Protein AF-A0A0H2R465-F1 (afdb_monomer_lite)

Structure (mmCIF, N/CA/C/O backbone):
data_AF-A0A0H2R465-F1
#
_entry.id   AF-A0A0H2R465-F1
#
loop_
_atom_site.group_PDB
_atom_site.id
_atom_site.type_symbol
_atom_site.label_atom_id
_atom_site.label_alt_id
_atom_site.label_comp_id
_atom_site.label_asym_id
_atom_site.label_entity_id
_atom_site.label_seq_id
_atom_site.pdbx_PDB_ins_code
_atom_site.Cartn_x
_atom_site.Cartn_y
_atom_site.Cartn_z
_atom_site.occupancy
_atom_site.B_iso_or_equiv
_atom_site.auth_seq_id
_atom_site.auth_comp_id
_atom_site.auth_asym_id
_atom_site.auth_atom_id
_atom_site.pdbx_PDB_model_num
ATOM 1 N N . MET A 1 1 ? -6.524 -12.889 7.204 1.00 77.94 1 MET A N 1
ATOM 2 C CA . MET A 1 1 ? -7.395 -13.822 6.457 1.00 77.94 1 MET A CA 1
ATOM 3 C C . MET A 1 1 ? -6.871 -13.865 5.043 1.00 77.94 1 MET A C 1
ATOM 5 O O . MET A 1 1 ? -6.685 -12.799 4.471 1.00 77.94 1 MET A O 1
ATOM 9 N N . THR A 1 2 ? -6.631 -15.058 4.513 1.00 78.44 2 THR A N 1
ATOM 10 C CA . THR A 1 2 ? -6.056 -15.233 3.176 1.00 78.44 2 THR A CA 1
ATOM 11 C C . THR A 1 2 ? -7.149 -15.709 2.233 1.00 78.44 2 THR A C 1
ATOM 13 O O . THR A 1 2 ? -7.836 -16.687 2.536 1.00 78.44 2 THR A O 1
ATOM 16 N N . ILE A 1 3 ? -7.341 -15.004 1.118 1.00 74.62 3 ILE A N 1
ATOM 17 C CA . ILE A 1 3 ? -8.314 -15.379 0.089 1.00 74.62 3 ILE A CA 1
ATOM 18 C C . ILE A 1 3 ? -7.588 -15.468 -1.251 1.00 74.62 3 ILE A C 1
ATOM 20 O O . ILE A 1 3 ? -7.013 -14.492 -1.731 1.00 74.62 3 ILE A O 1
ATOM 24 N N . SER A 1 4 ? -7.634 -16.647 -1.867 1.00 73.88 4 SER A N 1
ATOM 25 C CA . SER A 1 4 ? -7.160 -16.860 -3.235 1.00 73.88 4 SER A CA 1
ATOM 26 C C . SER A 1 4 ? -8.350 -16.804 -4.179 1.00 73.88 4 SER A C 1
ATOM 28 O O . SER A 1 4 ? -9.332 -17.524 -3.993 1.00 73.88 4 SER A O 1
ATOM 30 N N . VAL A 1 5 ? -8.279 -15.927 -5.175 1.00 65.12 5 VAL A N 1
ATOM 31 C CA . VAL A 1 5 ? -9.439 -15.567 -5.995 1.00 65.12 5 VAL A CA 1
ATOM 32 C C . VAL A 1 5 ? -9.116 -15.830 -7.460 1.00 65.12 5 VAL A C 1
ATOM 34 O O . VAL A 1 5 ? -8.098 -15.373 -7.980 1.00 65.12 5 VAL A O 1
ATOM 37 N N . ARG A 1 6 ? -9.993 -16.588 -8.125 1.00 71.31 6 ARG A N 1
ATOM 38 C CA . ARG A 1 6 ? -10.008 -16.735 -9.587 1.00 71.31 6 ARG A CA 1
ATOM 39 C C . ARG A 1 6 ? -10.865 -15.631 -10.206 1.00 71.31 6 ARG A C 1
ATOM 41 O O . ARG A 1 6 ? -11.732 -15.085 -9.531 1.00 71.31 6 ARG A O 1
ATOM 48 N N . ASN A 1 7 ? -10.656 -15.330 -11.484 1.00 64.38 7 ASN A N 1
ATOM 49 C CA . ASN A 1 7 ? -11.250 -14.177 -12.179 1.00 64.38 7 ASN A CA 1
ATOM 50 C C . ASN A 1 7 ? -12.784 -14.104 -12.026 1.00 64.38 7 ASN A C 1
ATOM 52 O O . ASN A 1 7 ? -13.337 -13.041 -11.770 1.00 64.38 7 ASN A O 1
ATOM 56 N N . GLU A 1 8 ? -13.468 -15.248 -12.057 1.00 70.88 8 GLU A N 1
ATOM 57 C CA . GLU A 1 8 ? -14.933 -15.351 -11.947 1.00 70.88 8 GLU A CA 1
ATOM 58 C C . GLU A 1 8 ? -15.486 -15.079 -10.534 1.00 70.88 8 GLU A C 1
ATOM 60 O O . GLU A 1 8 ? -16.694 -14.960 -10.335 1.00 70.88 8 GLU A O 1
ATOM 65 N N . CYS A 1 9 ? -14.623 -14.982 -9.522 1.00 76.94 9 CYS A N 1
ATOM 66 C CA . CYS A 1 9 ? -15.030 -14.858 -8.123 1.00 76.94 9 CYS A CA 1
ATOM 67 C C . CYS A 1 9 ? -15.069 -13.406 -7.620 1.00 76.94 9 CYS A C 1
ATOM 69 O O . CYS A 1 9 ? -15.329 -13.192 -6.436 1.00 76.94 9 CYS A O 1
ATOM 71 N N . ALA A 1 10 ? -14.837 -12.408 -8.480 1.00 76.81 10 ALA A N 1
ATOM 72 C CA . ALA A 1 10 ? -14.744 -11.005 -8.074 1.00 76.81 10 ALA A CA 1
ATOM 73 C C . ALA A 1 10 ? -16.013 -10.486 -7.369 1.00 76.81 10 ALA A C 1
ATOM 75 O O . ALA A 1 10 ? -15.923 -9.831 -6.330 1.00 76.81 10 ALA A O 1
ATOM 76 N N . THR A 1 11 ? -17.204 -10.825 -7.876 1.00 81.38 11 THR A N 1
ATOM 77 C CA . THR A 1 11 ? -18.478 -10.435 -7.248 1.00 81.38 11 THR A CA 1
ATOM 78 C C . THR A 1 11 ? -18.656 -11.085 -5.878 1.00 81.38 11 THR A C 1
ATOM 80 O O . THR A 1 11 ? -18.997 -10.400 -4.918 1.00 81.38 11 THR A O 1
ATOM 83 N N . ALA A 1 12 ? -18.384 -12.389 -5.766 1.00 85.44 12 ALA A N 1
ATOM 84 C CA . ALA A 1 12 ? -18.500 -13.109 -4.500 1.00 85.44 12 ALA A CA 1
ATOM 85 C C . ALA A 1 12 ? -17.510 -12.570 -3.456 1.00 85.44 12 ALA A C 1
ATOM 87 O O . ALA A 1 12 ? -17.893 -12.326 -2.314 1.00 85.44 12 ALA A O 1
ATOM 88 N N . LEU A 1 13 ? -16.263 -12.308 -3.865 1.00 85.06 13 LEU A N 1
ATOM 89 C CA . LEU A 1 13 ? -15.254 -11.679 -3.018 1.00 85.06 13 LEU A CA 1
ATOM 90 C C . LEU A 1 13 ? -15.726 -10.314 -2.520 1.00 85.06 13 LEU A C 1
ATOM 92 O O . LEU A 1 13 ? -15.631 -10.040 -1.326 1.00 85.06 13 LEU A O 1
ATOM 96 N N . ARG A 1 14 ? -16.251 -9.473 -3.416 1.00 85.75 14 ARG A N 1
ATOM 97 C CA . ARG A 1 14 ? -16.779 -8.158 -3.052 1.00 85.75 14 ARG A CA 1
ATOM 98 C C . ARG A 1 14 ? -17.863 -8.280 -1.983 1.00 85.75 14 ARG A C 1
ATOM 100 O O . ARG A 1 14 ? -17.750 -7.634 -0.949 1.00 85.75 14 ARG A O 1
ATOM 107 N N . THR A 1 15 ? -18.855 -9.148 -2.183 1.00 88.12 15 THR A N 1
ATOM 108 C CA . THR A 1 15 ? -19.925 -9.382 -1.198 1.00 88.12 15 THR A CA 1
ATOM 109 C C . THR A 1 15 ? -19.374 -9.874 0.140 1.00 88.12 15 THR A C 1
ATOM 111 O O . THR A 1 15 ? -19.782 -9.396 1.196 1.00 88.12 15 THR A O 1
ATOM 114 N N . CYS A 1 16 ? -18.414 -10.799 0.123 1.00 89.75 16 CYS A N 1
ATOM 115 C CA . CYS A 1 16 ? -17.752 -11.267 1.337 1.00 89.75 16 CYS A CA 1
ATOM 116 C C . CYS A 1 16 ? -17.036 -10.131 2.080 1.00 89.75 16 CYS A C 1
ATOM 118 O O . CYS A 1 16 ? -17.163 -10.007 3.297 1.00 89.75 16 CYS A O 1
ATOM 120 N N . LEU A 1 17 ? -16.316 -9.276 1.355 1.00 89.69 17 LEU A N 1
ATOM 121 C CA . LEU A 1 17 ? -15.613 -8.139 1.937 1.00 89.69 17 LEU A CA 1
ATOM 122 C C . LEU A 1 17 ? -16.569 -7.060 2.443 1.00 89.69 17 LEU A C 1
ATOM 124 O O . LEU A 1 17 ? -16.288 -6.482 3.482 1.00 89.69 17 LEU A O 1
ATOM 128 N N . GLU A 1 18 ? -17.712 -6.832 1.799 1.00 90.62 18 GLU A N 1
ATOM 129 C CA . GLU A 1 18 ? -18.762 -5.943 2.320 1.00 90.62 18 GLU A CA 1
ATOM 130 C C . GLU A 1 18 ? -19.301 -6.433 3.673 1.00 90.62 18 GLU A C 1
ATOM 132 O O . GLU A 1 18 ? -19.563 -5.625 4.562 1.00 90.62 18 GLU A O 1
ATOM 137 N N . ILE A 1 19 ? -19.418 -7.751 3.861 1.00 93.19 19 ILE A N 1
ATOM 138 C CA . ILE A 1 19 ? -19.874 -8.352 5.124 1.00 93.19 19 ILE A CA 1
ATOM 139 C C . ILE A 1 19 ? -18.780 -8.283 6.201 1.00 93.19 19 ILE A C 1
ATOM 141 O O . ILE A 1 19 ? -19.074 -8.030 7.371 1.00 93.19 19 ILE A O 1
ATOM 145 N N . TRP A 1 20 ? -17.520 -8.529 5.835 1.00 93.25 20 TRP A N 1
ATOM 146 C CA . TRP A 1 20 ? -16.417 -8.646 6.797 1.00 93.25 20 TRP A CA 1
ATOM 147 C C . TRP A 1 20 ? -15.650 -7.345 7.054 1.00 93.25 20 TRP A C 1
ATOM 149 O O . TRP A 1 20 ? -14.938 -7.269 8.063 1.00 93.25 20 TRP A O 1
ATOM 159 N N . SER A 1 21 ? -15.813 -6.319 6.211 1.00 93.00 21 SER A N 1
ATOM 160 C CA . SER A 1 21 ? -15.088 -5.040 6.286 1.00 93.00 21 SER A CA 1
ATOM 161 C C . SER A 1 21 ? -15.090 -4.369 7.663 1.00 93.00 21 SER A C 1
ATOM 163 O O . SER A 1 21 ? -14.043 -3.824 8.022 1.00 93.00 21 SER A O 1
ATOM 165 N N . PRO A 1 22 ? -16.153 -4.441 8.49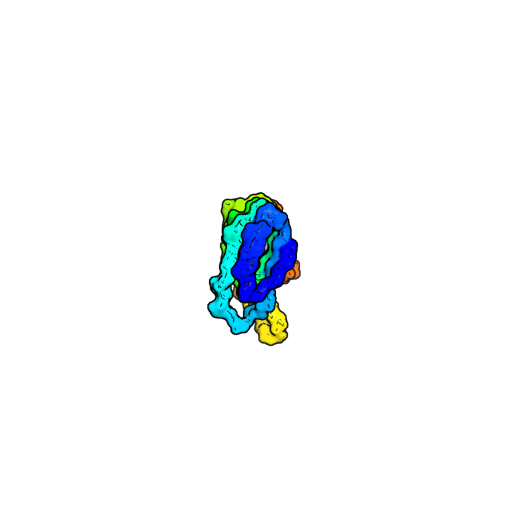8 1.00 94.19 22 PRO A N 1
ATOM 166 C CA . PRO A 1 22 ? -16.135 -3.783 9.805 1.00 94.19 22 PRO A CA 1
ATOM 167 C C . PRO A 1 22 ? -15.267 -4.505 10.843 1.00 94.19 22 PRO A C 1
ATOM 169 O O . PRO A 1 22 ? -15.043 -3.975 11.925 1.00 94.19 22 PRO A O 1
ATOM 172 N N . SER A 1 23 ? -14.831 -5.737 10.563 1.00 95.69 23 SER A N 1
ATOM 173 C CA . SER A 1 23 ? -14.164 -6.613 11.539 1.00 95.69 23 SER A CA 1
ATOM 174 C C . SER A 1 23 ? -12.789 -7.109 11.096 1.00 95.69 23 SER A C 1
ATOM 176 O O . SER A 1 23 ? -12.001 -7.569 11.929 1.00 95.69 23 SER A O 1
ATOM 178 N N . ILE A 1 24 ? -12.487 -7.028 9.798 1.00 95.56 24 ILE A N 1
ATOM 179 C CA . ILE A 1 24 ? -11.239 -7.538 9.245 1.00 95.56 24 ILE A CA 1
ATOM 180 C C . ILE A 1 24 ? -10.066 -6.629 9.625 1.00 95.56 24 ILE A C 1
ATOM 182 O O . ILE A 1 24 ? -10.097 -5.422 9.411 1.00 95.56 24 ILE A O 1
ATOM 186 N N . LYS A 1 25 ? -9.021 -7.228 10.204 1.00 97.19 25 LYS A N 1
ATOM 187 C CA . LYS A 1 25 ? -7.781 -6.531 10.590 1.00 97.19 25 LYS A CA 1
ATOM 188 C C . LYS A 1 25 ? -6.615 -6.824 9.654 1.00 97.19 25 LYS A C 1
ATOM 190 O O . LYS A 1 25 ? -5.735 -5.988 9.508 1.00 97.19 25 LYS A O 1
ATOM 195 N N . VAL A 1 26 ? -6.625 -8.002 9.035 1.00 96.69 26 VAL A N 1
ATOM 196 C CA . VAL A 1 26 ? -5.563 -8.492 8.151 1.00 96.69 26 VAL A CA 1
ATOM 197 C C . VAL A 1 26 ? -6.212 -9.097 6.917 1.00 96.69 26 VAL A C 1
ATOM 199 O O . VAL A 1 26 ? -6.974 -10.068 7.041 1.00 96.69 26 VAL A O 1
ATOM 202 N N . LEU A 1 27 ? -5.895 -8.548 5.749 1.00 93.56 27 LEU A N 1
ATOM 203 C CA . LEU A 1 27 ? -6.395 -9.000 4.457 1.00 93.56 27 LEU A CA 1
ATOM 204 C C . LEU A 1 27 ? -5.223 -9.305 3.532 1.00 93.56 27 LEU A C 1
ATOM 206 O O . LEU A 1 27 ? -4.352 -8.469 3.319 1.00 93.56 27 LEU A O 1
ATOM 210 N N . GLU A 1 28 ? -5.240 -10.502 2.968 1.00 92.19 28 GLU A N 1
ATOM 211 C CA . GLU A 1 28 ? -4.235 -10.964 2.025 1.00 92.19 28 GLU A CA 1
ATOM 212 C C . GLU A 1 28 ? -4.933 -11.495 0.770 1.00 92.19 28 GLU A C 1
ATOM 214 O O . GLU A 1 28 ? -5.746 -12.427 0.842 1.00 92.19 28 GLU A O 1
ATOM 219 N N . LEU A 1 29 ? -4.645 -10.855 -0.366 1.00 87.19 29 LEU A N 1
ATOM 220 C CA . LEU A 1 29 ? -5.280 -11.094 -1.659 1.00 87.19 29 LEU A CA 1
ATOM 221 C C . LEU A 1 29 ? -4.254 -11.593 -2.672 1.00 87.19 29 LEU A C 1
ATOM 223 O O . LEU A 1 29 ? -3.408 -10.833 -3.143 1.00 87.19 29 LEU A O 1
ATOM 227 N N . HIS A 1 30 ? -4.388 -12.865 -3.042 1.00 82.62 30 HIS A N 1
ATOM 228 C CA . HIS A 1 30 ? -3.537 -13.525 -4.032 1.00 82.62 30 HIS A CA 1
ATOM 229 C C . HIS A 1 30 ? -4.281 -13.727 -5.344 1.00 82.62 30 HIS A C 1
ATOM 231 O O . HIS A 1 30 ? -5.365 -14.325 -5.369 1.00 82.62 30 HIS A O 1
ATOM 237 N N . ALA A 1 31 ? -3.677 -13.284 -6.446 1.00 73.81 31 ALA A N 1
ATOM 238 C CA . ALA A 1 31 ? -4.159 -13.594 -7.783 1.00 73.81 31 ALA A CA 1
ATOM 239 C C . ALA A 1 31 ? -3.580 -14.936 -8.233 1.00 73.81 31 ALA A C 1
ATOM 241 O O . ALA A 1 31 ? -2.380 -15.171 -8.145 1.00 73.81 31 ALA A O 1
ATOM 242 N N . SER A 1 32 ? -4.439 -15.831 -8.724 1.00 63.25 32 SER A N 1
ATOM 243 C CA . SER A 1 32 ? -4.003 -17.147 -9.221 1.00 63.25 32 SER A CA 1
ATOM 244 C C . SER A 1 32 ? -3.517 -17.120 -10.678 1.00 63.25 32 SER A C 1
ATOM 246 O O . SER A 1 32 ? -3.247 -18.181 -11.237 1.00 63.25 32 SER A O 1
ATOM 248 N N . SER A 1 33 ? -3.499 -15.955 -11.334 1.00 59.00 33 SER A N 1
ATOM 249 C CA . SER A 1 33 ? -3.333 -15.883 -12.788 1.00 59.00 33 SER A CA 1
ATOM 250 C C . SER A 1 33 ? -1.859 -15.797 -13.197 1.00 59.00 33 SER A C 1
ATOM 252 O O . SER A 1 33 ? -1.123 -14.994 -12.623 1.00 59.00 33 SER A O 1
ATOM 254 N N . PRO A 1 34 ? -1.418 -16.563 -14.213 1.00 53.09 34 PRO A N 1
ATOM 255 C CA . PRO A 1 34 ? -0.103 -16.374 -14.805 1.00 53.09 34 PRO A CA 1
ATOM 256 C C . PRO A 1 34 ? -0.032 -14.999 -15.483 1.00 53.09 34 PRO A C 1
ATOM 258 O O . PRO A 1 34 ? -0.876 -14.652 -16.310 1.00 53.09 34 PRO A O 1
ATOM 261 N N . LEU A 1 35 ? 1.006 -14.250 -15.118 1.00 54.44 35 LEU A N 1
ATOM 262 C CA . LEU A 1 35 ? 1.342 -12.865 -15.479 1.00 54.44 35 LEU A CA 1
ATOM 263 C C . LEU A 1 35 ? 1.408 -12.531 -16.988 1.00 54.44 35 LEU A C 1
ATOM 265 O O . LEU A 1 35 ? 1.697 -11.390 -17.340 1.00 54.44 35 LEU A O 1
ATOM 269 N N . SER A 1 36 ? 1.187 -13.484 -17.899 1.00 52.69 36 SER A N 1
ATOM 270 C CA . SER A 1 36 ? 1.675 -13.362 -19.281 1.00 52.69 36 SER A CA 1
ATOM 271 C C . SER A 1 36 ? 0.696 -13.655 -20.420 1.00 52.69 36 SER A C 1
ATOM 273 O O . SER A 1 36 ? 1.049 -13.344 -21.554 1.00 52.69 36 SER A O 1
ATOM 275 N N . ALA A 1 37 ? -0.503 -14.210 -20.201 1.00 48.47 37 ALA A N 1
ATOM 276 C CA . ALA A 1 37 ? -1.258 -14.764 -21.338 1.00 48.47 37 ALA A CA 1
ATOM 277 C C . ALA A 1 37 ? -2.440 -13.930 -21.861 1.00 48.47 37 ALA A C 1
ATOM 279 O O . ALA A 1 37 ? -2.734 -14.039 -23.046 1.00 48.47 37 ALA A O 1
ATOM 280 N N . ASP A 1 38 ? -3.115 -13.108 -21.049 1.00 50.62 38 ASP A N 1
ATOM 281 C CA . ASP A 1 38 ? -4.356 -12.463 -21.515 1.00 50.62 38 ASP A CA 1
ATOM 282 C C . ASP A 1 38 ? -4.622 -11.123 -20.805 1.00 50.62 38 ASP A C 1
ATOM 284 O O . ASP A 1 38 ? -5.456 -10.992 -19.907 1.00 50.62 38 ASP A O 1
ATOM 288 N N . ARG A 1 39 ? -3.823 -10.108 -21.164 1.00 53.91 39 ARG A N 1
ATOM 289 C CA . ARG A 1 39 ? -3.880 -8.752 -20.581 1.00 53.91 39 ARG A CA 1
ATOM 290 C C . ARG A 1 39 ? -5.155 -7.982 -20.923 1.00 53.91 39 ARG A C 1
ATOM 292 O O . ARG A 1 39 ? -5.447 -6.994 -20.255 1.00 53.91 39 ARG A O 1
ATOM 299 N N . GLU A 1 40 ? -5.911 -8.412 -21.930 1.00 54.69 40 GLU A N 1
ATOM 300 C CA . GLU A 1 40 ? -7.047 -7.640 -22.445 1.00 54.69 40 GLU A CA 1
ATOM 301 C C . GLU A 1 40 ? -8.257 -7.612 -21.494 1.00 54.69 40 GLU A C 1
ATOM 303 O O . GLU A 1 40 ? -9.096 -6.729 -21.626 1.00 54.69 40 GLU A O 1
ATOM 308 N N . ASN A 1 41 ? -8.307 -8.480 -20.472 1.00 50.94 41 ASN A N 1
ATOM 309 C CA . ASN A 1 41 ? -9.454 -8.589 -19.554 1.00 50.94 41 ASN A CA 1
ATOM 310 C C . ASN A 1 41 ? -9.173 -8.149 -18.102 1.00 50.94 41 ASN A C 1
ATOM 312 O O . ASN A 1 41 ? -10.020 -8.323 -17.226 1.00 50.94 41 ASN A O 1
ATOM 316 N N . VAL A 1 42 ? -7.998 -7.580 -17.798 1.00 54.22 42 VAL A N 1
ATOM 317 C CA . VAL A 1 42 ? -7.657 -7.164 -16.415 1.00 54.22 42 VAL A CA 1
ATOM 318 C C . VAL A 1 42 ? -8.477 -5.947 -15.957 1.00 54.22 42 VAL A C 1
ATOM 320 O O . VAL A 1 42 ? -8.674 -5.744 -14.760 1.00 54.22 42 VAL A O 1
ATOM 323 N N . THR A 1 43 ? -9.029 -5.170 -16.893 1.00 55.00 43 THR A N 1
ATOM 324 C CA . THR A 1 43 ? -9.893 -4.013 -16.604 1.00 55.00 43 THR A CA 1
ATOM 325 C C . THR A 1 43 ? -11.202 -4.368 -15.898 1.00 55.00 43 THR A C 1
ATOM 327 O O . THR A 1 43 ? -11.838 -3.476 -15.341 1.00 55.00 43 THR A O 1
ATOM 330 N N . ASP A 1 44 ? -11.591 -5.646 -15.878 1.00 54.38 44 ASP A N 1
ATOM 331 C CA . ASP A 1 44 ? -12.860 -6.095 -15.297 1.00 54.38 44 ASP A CA 1
ATOM 332 C C . ASP A 1 44 ? -12.778 -6.444 -13.809 1.00 54.38 44 ASP A C 1
ATOM 334 O O . ASP A 1 44 ? -13.800 -6.779 -13.206 1.00 54.38 44 ASP A O 1
ATOM 338 N N . TYR A 1 45 ? -11.604 -6.349 -13.173 1.00 58.28 45 TYR A N 1
ATOM 339 C CA . TYR A 1 45 ? -11.548 -6.494 -11.723 1.00 58.28 45 TYR A CA 1
ATOM 340 C C . TYR A 1 45 ? -12.141 -5.251 -11.059 1.00 58.28 45 TYR A C 1
ATOM 342 O O . TYR A 1 45 ? -11.532 -4.179 -11.107 1.00 58.28 45 TYR A O 1
ATOM 350 N N . PRO A 1 46 ? -13.312 -5.357 -10.398 1.00 59.31 46 PRO A N 1
ATOM 351 C CA . PRO A 1 46 ? -13.823 -4.242 -9.631 1.00 59.31 46 PRO A CA 1
ATOM 352 C C . PRO A 1 46 ? -12.789 -3.924 -8.547 1.00 59.31 46 PRO A C 1
ATOM 354 O O . PRO A 1 46 ? -12.339 -4.853 -7.868 1.00 59.31 46 PRO A O 1
ATOM 357 N N . PRO A 1 47 ? -12.412 -2.649 -8.356 1.00 61.34 47 PRO A N 1
ATOM 358 C CA . PRO A 1 47 ? -11.504 -2.272 -7.291 1.00 61.34 47 PRO A CA 1
ATOM 359 C C . PRO A 1 47 ? -12.146 -2.678 -5.966 1.00 61.34 47 PRO A C 1
ATOM 361 O O . PRO A 1 47 ? -13.069 -2.033 -5.454 1.00 61.34 47 PRO A O 1
ATOM 364 N N . ILE A 1 48 ? -11.645 -3.789 -5.421 1.00 62.91 48 ILE A N 1
ATOM 365 C CA . ILE A 1 48 ? -11.995 -4.360 -4.113 1.00 62.91 48 ILE A CA 1
ATOM 366 C C . ILE A 1 48 ? -11.911 -3.286 -3.015 1.00 62.91 48 ILE A C 1
ATOM 368 O O . ILE A 1 48 ? -12.564 -3.338 -1.977 1.00 62.91 48 ILE A O 1
ATOM 372 N N . THR A 1 49 ? -11.119 -2.268 -3.301 1.00 63.38 49 THR A N 1
ATOM 373 C CA . THR A 1 49 ? -10.657 -1.214 -2.434 1.00 63.38 49 THR A CA 1
ATOM 374 C C . THR A 1 49 ? -11.616 -0.034 -2.298 1.00 63.38 49 THR A C 1
ATOM 376 O O . THR A 1 49 ? -11.329 0.867 -1.525 1.00 63.38 49 THR A O 1
ATOM 379 N N . THR A 1 50 ? -12.769 -0.037 -2.980 1.00 77.69 50 THR A N 1
ATOM 380 C CA . THR A 1 50 ? -13.827 0.980 -2.776 1.00 77.69 50 THR A CA 1
ATOM 381 C C . THR A 1 50 ? -14.650 0.775 -1.503 1.00 77.69 50 THR A C 1
ATOM 383 O O . THR A 1 50 ? -15.418 1.656 -1.117 1.00 77.69 50 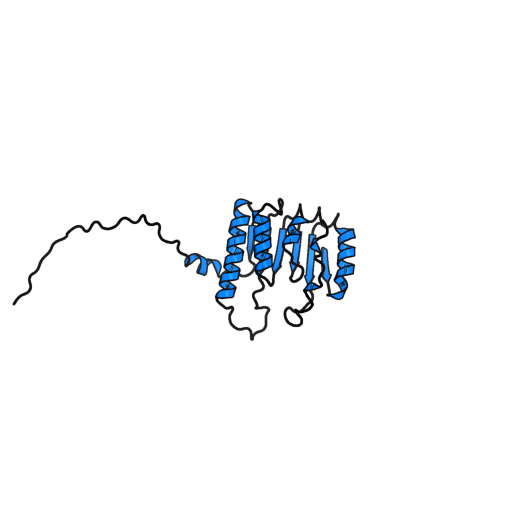THR A O 1
ATOM 386 N N . ILE A 1 51 ? -14.521 -0.382 -0.848 1.00 87.56 51 ILE A N 1
ATOM 387 C CA . ILE A 1 51 ? -15.231 -0.689 0.394 1.00 87.56 51 ILE A CA 1
ATOM 388 C C . ILE A 1 51 ? -14.411 -0.127 1.563 1.00 87.56 51 ILE A C 1
ATOM 390 O O . ILE A 1 51 ? -13.272 -0.559 1.750 1.00 87.56 51 ILE A O 1
ATOM 394 N N . PRO A 1 52 ? -14.960 0.783 2.391 1.00 91.25 52 PRO A N 1
ATOM 395 C CA . PRO A 1 52 ? -14.273 1.245 3.593 1.00 91.25 52 PRO A CA 1
ATOM 396 C C . PRO A 1 52 ? -13.988 0.077 4.545 1.00 91.25 52 PRO A C 1
ATOM 398 O O . PRO A 1 52 ? -14.919 -0.569 5.025 1.00 91.25 52 PRO A O 1
ATOM 401 N N . MET A 1 53 ? -12.714 -0.182 4.852 1.00 93.50 53 MET A N 1
ATOM 402 C CA . MET A 1 53 ? -12.306 -1.196 5.835 1.00 93.50 53 MET A CA 1
ATOM 403 C C . MET A 1 53 ? -11.678 -0.499 7.038 1.00 93.50 53 MET A C 1
ATOM 405 O O . MET A 1 53 ? -10.460 -0.421 7.195 1.00 93.50 53 MET A O 1
ATOM 409 N N . THR A 1 54 ? -12.533 0.061 7.892 1.00 94.62 54 THR A N 1
ATOM 410 C CA . THR A 1 54 ? -12.123 0.974 8.970 1.00 94.62 54 THR A CA 1
ATOM 411 C C . THR A 1 54 ? -11.298 0.318 10.071 1.00 94.62 54 THR A C 1
ATOM 413 O O . THR A 1 54 ? -10.672 1.037 10.844 1.00 94.62 54 THR A O 1
ATOM 416 N N . GLU A 1 55 ? -11.291 -1.015 10.160 1.00 97.00 55 GLU A N 1
ATOM 417 C CA . GLU A 1 55 ? -10.501 -1.779 11.134 1.00 97.00 55 GLU A CA 1
ATOM 418 C C . GLU A 1 55 ? -9.273 -2.479 10.532 1.00 97.00 55 GLU A C 1
ATOM 420 O O . GLU A 1 55 ? -8.513 -3.098 11.283 1.00 97.00 55 GLU A O 1
ATOM 425 N N . LEU A 1 56 ? -9.054 -2.368 9.215 1.00 96.75 56 LEU A N 1
ATOM 426 C CA . LEU A 1 56 ? -7.934 -3.021 8.544 1.00 96.75 56 LEU A CA 1
ATOM 427 C C . LEU A 1 56 ? -6.608 -2.366 8.950 1.00 96.75 56 LEU A C 1
ATOM 429 O O . LEU A 1 56 ? -6.464 -1.148 8.863 1.00 96.75 56 LEU A O 1
ATOM 433 N N . ARG A 1 57 ? -5.649 -3.191 9.380 1.00 97.81 57 ARG A N 1
ATOM 434 C CA . ARG A 1 57 ? -4.305 -2.796 9.833 1.00 97.81 57 ARG A CA 1
ATOM 435 C C . ARG A 1 57 ? -3.206 -3.327 8.930 1.00 97.81 57 ARG A C 1
ATOM 437 O O . ARG A 1 57 ? -2.197 -2.656 8.767 1.00 97.81 57 ARG A O 1
ATOM 444 N N . GLU A 1 58 ? -3.412 -4.489 8.324 1.00 97.38 58 GLU A N 1
ATOM 445 C CA . GLU A 1 58 ? -2.433 -5.111 7.438 1.00 97.38 58 GLU A CA 1
ATOM 446 C C . GLU A 1 58 ? -3.096 -5.497 6.119 1.00 97.38 58 GLU A C 1
ATOM 448 O O . GLU A 1 58 ? -4.159 -6.132 6.106 1.00 97.38 58 GLU A O 1
ATOM 453 N N . LEU A 1 59 ? -2.466 -5.102 5.016 1.00 94.56 59 LEU A N 1
ATOM 454 C CA . LEU A 1 59 ? -2.942 -5.377 3.670 1.00 94.56 59 LEU A CA 1
ATOM 455 C C . LEU A 1 59 ? -1.806 -5.907 2.808 1.00 94.56 59 LEU A C 1
ATOM 457 O O . LEU A 1 59 ? -0.831 -5.202 2.571 1.00 94.56 59 LEU A O 1
ATOM 461 N N . PHE A 1 60 ? -1.996 -7.115 2.294 1.00 92.38 60 PHE A N 1
ATOM 462 C CA . PHE A 1 60 ? -1.101 -7.756 1.343 1.00 92.38 60 PHE A CA 1
ATOM 463 C C . PHE A 1 60 ? -1.853 -7.881 0.019 1.00 92.38 60 PHE A C 1
ATOM 465 O O . PHE A 1 60 ? -2.849 -8.607 -0.070 1.00 92.38 60 PHE A O 1
ATOM 472 N N . MET A 1 61 ? -1.429 -7.128 -0.995 1.00 87.88 61 MET A N 1
ATOM 473 C CA . MET A 1 61 ? -2.053 -7.131 -2.316 1.00 87.88 61 MET A CA 1
ATOM 474 C C . MET A 1 61 ? -1.040 -7.445 -3.398 1.00 87.88 61 MET A C 1
ATOM 476 O O . MET A 1 61 ? -0.106 -6.685 -3.655 1.00 87.88 61 MET A O 1
ATOM 480 N N . PHE A 1 62 ? -1.307 -8.544 -4.091 1.00 82.69 62 PHE A N 1
ATOM 481 C CA . PHE A 1 62 ? -0.594 -8.900 -5.300 1.00 82.69 62 PHE A CA 1
ATOM 482 C C . PHE A 1 62 ? -1.296 -8.314 -6.527 1.00 82.69 62 PHE A C 1
ATOM 484 O O . PHE A 1 62 ? -2.525 -8.174 -6.555 1.00 82.69 62 PHE A O 1
ATOM 491 N N . ALA A 1 63 ? -0.520 -7.982 -7.560 1.00 76.50 63 ALA A N 1
ATOM 492 C CA . ALA A 1 63 ? -1.071 -7.647 -8.865 1.00 76.50 63 ALA A CA 1
ATOM 493 C C . ALA A 1 63 ? -2.017 -8.774 -9.347 1.00 76.50 63 ALA A C 1
ATOM 495 O O . ALA A 1 63 ? -1.741 -9.950 -9.091 1.00 76.50 63 ALA A O 1
ATOM 496 N N . PRO A 1 64 ? -3.154 -8.446 -9.991 1.00 73.12 64 PRO A N 1
ATOM 497 C CA . PRO A 1 64 ? -3.554 -7.121 -10.468 1.00 73.12 64 PRO A CA 1
ATOM 498 C C . PRO A 1 64 ? -4.472 -6.347 -9.502 1.00 73.12 64 PRO A C 1
ATOM 500 O O . PRO A 1 64 ? -5.062 -5.346 -9.893 1.00 73.12 64 PRO A O 1
ATOM 503 N N . PHE A 1 65 ? -4.645 -6.789 -8.253 1.00 75.94 65 PHE A N 1
ATOM 504 C CA . PHE A 1 65 ? -5.632 -6.187 -7.341 1.00 75.94 65 PHE A CA 1
ATOM 505 C C . PHE A 1 65 ? -5.208 -4.836 -6.755 1.00 75.94 65 PHE A C 1
ATOM 507 O O . PHE A 1 65 ? -6.013 -4.161 -6.109 1.00 75.94 65 PHE A O 1
ATOM 514 N N . PHE A 1 66 ? -3.946 -4.454 -6.946 1.00 81.94 66 PHE A N 1
ATOM 515 C CA . PHE A 1 66 ? -3.410 -3.207 -6.432 1.00 81.94 66 PHE A CA 1
ATOM 516 C C . PHE A 1 66 ? -3.997 -1.999 -7.169 1.00 81.94 66 PHE A C 1
ATOM 518 O O . PHE A 1 66 ? -3.936 -1.901 -8.391 1.00 81.94 66 PHE A O 1
ATOM 525 N N . ASN A 1 67 ? -4.532 -1.059 -6.395 1.00 86.69 67 ASN A N 1
ATOM 526 C CA . ASN A 1 67 ? -4.940 0.259 -6.857 1.00 86.69 67 ASN A CA 1
ATOM 527 C C . ASN A 1 67 ? -4.547 1.265 -5.776 1.00 86.69 67 ASN A C 1
ATOM 529 O O . ASN A 1 67 ? -4.952 1.113 -4.621 1.00 86.69 67 ASN A O 1
ATOM 533 N N . ALA A 1 68 ? -3.789 2.296 -6.134 1.00 89.94 68 ALA A N 1
ATOM 534 C CA . ALA A 1 68 ? -3.289 3.277 -5.174 1.00 89.94 68 ALA A CA 1
ATOM 535 C C . ALA A 1 68 ? -4.402 3.990 -4.382 1.00 89.94 68 ALA A C 1
ATOM 537 O O . ALA A 1 68 ? -4.266 4.221 -3.177 1.00 89.94 68 ALA A O 1
ATOM 538 N N . SER A 1 69 ? -5.543 4.269 -5.025 1.00 89.69 69 SER A N 1
ATOM 539 C CA . SER A 1 69 ? -6.690 4.944 -4.394 1.00 89.69 69 SER A CA 1
ATOM 540 C C . SER A 1 69 ? -7.310 4.148 -3.240 1.00 89.69 69 SER A C 1
ATOM 542 O O . SER A 1 69 ? -8.034 4.714 -2.421 1.00 89.69 69 SER A O 1
ATOM 544 N N . ALA A 1 70 ? -6.969 2.861 -3.107 1.00 88.88 70 ALA A N 1
ATOM 545 C CA . ALA A 1 70 ? -7.344 2.029 -1.972 1.00 88.88 70 ALA A CA 1
ATOM 546 C C . ALA A 1 70 ? -6.988 2.644 -0.627 1.00 88.88 70 ALA A C 1
ATOM 548 O O . ALA A 1 70 ? -7.743 2.513 0.332 1.00 88.88 70 ALA A O 1
ATOM 549 N N . LEU A 1 71 ? -5.855 3.345 -0.563 1.00 92.69 71 LEU A N 1
ATOM 550 C CA . LEU A 1 71 ? -5.360 3.948 0.666 1.00 92.69 71 LEU A CA 1
ATOM 551 C C . LEU A 1 71 ? -6.374 4.927 1.288 1.00 92.69 71 LEU A C 1
ATOM 553 O O . LEU A 1 71 ? -6.400 5.096 2.506 1.00 92.69 71 LEU A O 1
ATOM 557 N N . LEU A 1 72 ? -7.251 5.526 0.472 1.00 92.75 72 LEU A N 1
ATOM 558 C CA . LEU A 1 72 ? -8.300 6.447 0.919 1.00 92.75 72 LEU A CA 1
ATOM 559 C C . LEU A 1 72 ? -9.369 5.766 1.788 1.00 92.75 72 LEU A C 1
ATOM 561 O O . LEU A 1 72 ? -10.006 6.422 2.611 1.00 92.75 72 LEU A O 1
ATOM 565 N N . PHE A 1 73 ? -9.552 4.455 1.634 1.00 92.62 73 PHE A N 1
ATOM 566 C CA . PHE A 1 73 ? -10.597 3.672 2.297 1.00 92.62 73 PHE A CA 1
ATOM 567 C C . PHE A 1 73 ? -10.083 2.884 3.512 1.00 92.62 73 PHE A C 1
ATOM 569 O O . PHE A 1 73 ? -10.840 2.128 4.128 1.00 92.62 73 PHE A O 1
ATOM 576 N N . LEU A 1 74 ? -8.809 3.072 3.874 1.00 94.75 74 LEU A N 1
ATOM 577 C CA . LEU A 1 74 ? -8.085 2.263 4.857 1.00 94.75 74 LEU A CA 1
ATOM 578 C C . LEU A 1 74 ? -7.464 3.141 5.963 1.00 94.75 74 LEU A C 1
ATOM 580 O O . LEU A 1 74 ? -6.242 3.227 6.095 1.00 94.75 74 LEU A O 1
ATOM 584 N N . PRO A 1 75 ? -8.286 3.823 6.783 1.00 95.56 75 PRO A N 1
ATOM 585 C CA . PRO A 1 75 ? -7.808 4.862 7.698 1.00 95.56 75 PRO A CA 1
ATOM 586 C C . PRO A 1 75 ? -6.898 4.346 8.823 1.00 95.56 75 PRO A C 1
ATOM 588 O O . PRO A 1 75 ? -6.109 5.124 9.355 1.00 95.56 75 PRO A O 1
ATOM 591 N N . LYS A 1 76 ? -7.003 3.062 9.195 1.00 97.62 76 LYS A N 1
ATOM 592 C CA . LYS A 1 76 ? -6.209 2.424 10.261 1.00 97.62 76 LYS A CA 1
ATOM 593 C C . LYS A 1 76 ? -5.094 1.518 9.737 1.00 97.62 76 LYS A C 1
ATOM 595 O O . LYS A 1 76 ? -4.524 0.767 10.523 1.00 97.62 76 LYS A O 1
ATOM 600 N N . LEU A 1 77 ? -4.791 1.572 8.440 1.00 97.81 77 LEU A N 1
ATOM 601 C CA . LEU A 1 77 ? -3.764 0.720 7.857 1.00 97.81 77 LEU A CA 1
ATOM 602 C C . LEU A 1 77 ? -2.389 1.072 8.425 1.00 97.81 77 LEU A C 1
ATOM 604 O O . LEU A 1 77 ? -2.005 2.237 8.405 1.00 97.81 77 LEU A O 1
ATOM 608 N N . GLU A 1 78 ? -1.666 0.066 8.906 1.00 98.31 78 GLU A N 1
ATOM 609 C CA . GLU A 1 78 ? -0.340 0.176 9.520 1.00 98.31 78 GLU A CA 1
ATOM 610 C C . GLU A 1 78 ? 0.748 -0.461 8.653 1.00 98.31 78 GLU A C 1
ATOM 612 O O . GLU A 1 78 ? 1.849 0.083 8.554 1.00 98.31 78 GLU A O 1
ATOM 617 N N . VAL A 1 79 ? 0.439 -1.589 8.011 1.00 97.44 79 VAL A N 1
ATOM 618 C CA . VAL A 1 79 ? 1.364 -2.342 7.159 1.00 97.44 79 VAL A CA 1
ATOM 619 C C . VAL A 1 79 ? 0.730 -2.551 5.793 1.00 97.44 79 VAL A C 1
ATOM 621 O O . VAL A 1 79 ? -0.408 -3.017 5.690 1.00 97.44 79 VAL A O 1
ATOM 624 N N . MET A 1 80 ? 1.477 -2.216 4.747 1.00 95.50 80 MET A N 1
ATOM 625 C CA . MET A 1 80 ? 1.086 -2.484 3.373 1.00 95.50 80 MET A CA 1
ATOM 626 C C . MET A 1 80 ? 2.192 -3.256 2.662 1.00 95.50 80 MET A C 1
ATOM 628 O O . MET A 1 80 ? 3.342 -2.833 2.660 1.00 95.50 80 MET A O 1
ATOM 632 N N . ASP A 1 81 ? 1.829 -4.361 2.036 1.00 93.62 81 ASP A N 1
ATOM 633 C CA . ASP A 1 81 ? 2.690 -5.121 1.143 1.00 93.62 81 ASP A CA 1
ATOM 634 C C . ASP A 1 81 ? 2.046 -5.123 -0.241 1.00 93.62 81 ASP A C 1
ATOM 636 O O . ASP A 1 81 ? 0.900 -5.556 -0.417 1.00 93.62 81 ASP A O 1
ATOM 640 N N . VAL A 1 82 ? 2.749 -4.535 -1.204 1.00 90.19 82 VAL A N 1
ATOM 641 C CA . VAL A 1 82 ? 2.251 -4.325 -2.556 1.00 90.19 82 VAL A CA 1
ATOM 642 C C . VAL A 1 82 ? 3.184 -4.968 -3.549 1.00 90.19 82 VAL A C 1
ATOM 644 O O . VAL A 1 82 ? 4.351 -4.595 -3.659 1.00 90.19 82 VAL A O 1
ATOM 647 N N . THR A 1 83 ? 2.612 -5.825 -4.383 1.00 87.56 83 THR A N 1
ATOM 648 C CA . THR A 1 83 ? 3.236 -6.227 -5.637 1.00 87.56 83 THR A CA 1
ATOM 649 C C . THR A 1 83 ? 2.562 -5.511 -6.801 1.00 87.56 83 THR A C 1
ATOM 651 O O . THR A 1 83 ? 1.357 -5.659 -6.999 1.00 87.56 83 THR A O 1
ATOM 654 N N . SER A 1 84 ? 3.326 -4.745 -7.581 1.00 84.25 84 SER A N 1
ATOM 655 C CA . SER A 1 84 ? 2.821 -4.011 -8.748 1.00 84.25 84 SER A CA 1
ATOM 656 C C . SER A 1 84 ? 3.563 -4.401 -10.021 1.00 84.25 84 SER A C 1
ATOM 658 O O . SER A 1 84 ? 4.788 -4.517 -10.032 1.00 84.25 84 SER A O 1
ATOM 660 N N . GLU A 1 85 ? 2.809 -4.544 -11.110 1.00 79.25 85 GLU A N 1
ATOM 661 C CA . GLU A 1 85 ? 3.334 -4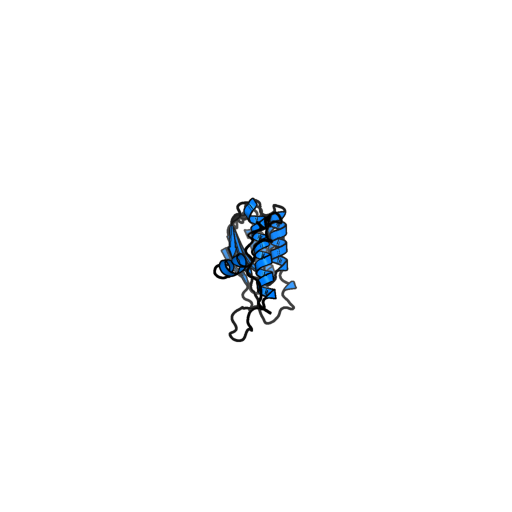.700 -12.474 1.00 79.25 85 GLU A CA 1
ATOM 662 C C . GLU A 1 85 ? 3.609 -3.356 -13.163 1.00 79.25 85 GLU A C 1
ATOM 664 O O . GLU A 1 85 ? 4.274 -3.309 -14.198 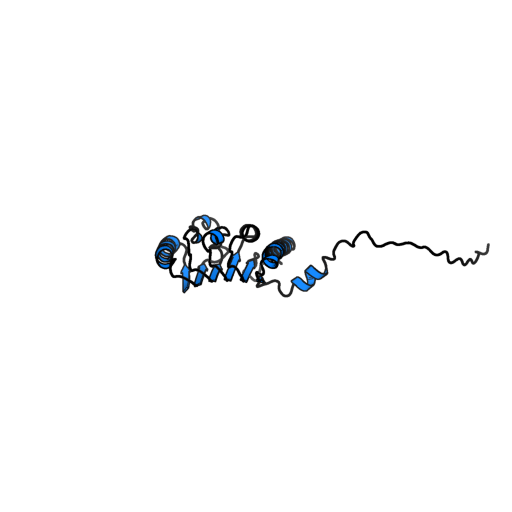1.00 79.25 85 GLU A O 1
ATOM 669 N N . THR A 1 86 ? 3.062 -2.254 -12.637 1.00 81.38 86 THR A N 1
ATOM 670 C CA . THR A 1 86 ? 3.158 -0.934 -13.271 1.00 81.38 86 THR A CA 1
ATOM 671 C C . THR A 1 86 ? 3.730 0.111 -12.320 1.00 81.38 86 THR A C 1
ATOM 673 O O . THR A 1 86 ? 3.393 0.180 -11.136 1.00 81.38 86 THR A O 1
ATOM 676 N N . TYR A 1 87 ? 4.592 0.976 -12.856 1.00 86.38 87 TYR A N 1
ATOM 677 C CA . TYR A 1 87 ? 5.187 2.072 -12.088 1.00 86.38 87 TYR A CA 1
ATOM 678 C C . TYR A 1 87 ? 4.200 3.209 -11.806 1.00 86.38 87 TYR A C 1
ATOM 680 O O . TYR A 1 87 ? 4.400 3.956 -10.851 1.00 86.38 87 TYR A O 1
ATOM 688 N N . SER A 1 88 ? 3.147 3.361 -12.616 1.00 88.25 88 SER A N 1
ATOM 689 C CA . SER A 1 88 ? 2.149 4.426 -12.462 1.00 88.25 88 SER A CA 1
ATOM 690 C C . SER A 1 88 ? 1.374 4.303 -11.156 1.00 88.25 88 SER A C 1
ATOM 692 O O . SER A 1 88 ? 1.273 5.288 -10.431 1.00 88.25 88 SER A O 1
ATOM 694 N N . GLU A 1 89 ? 0.904 3.101 -10.815 1.00 87.81 89 GLU A N 1
ATOM 695 C CA . GLU A 1 89 ? 0.180 2.865 -9.560 1.00 87.81 89 GLU A CA 1
ATOM 696 C C . GLU A 1 89 ? 1.080 3.107 -8.341 1.00 87.81 89 GLU A C 1
ATOM 698 O O . GLU A 1 89 ? 0.666 3.703 -7.351 1.00 87.81 89 GLU A O 1
ATOM 703 N N . CYS A 1 90 ? 2.356 2.725 -8.416 1.00 91.25 90 CYS A N 1
ATOM 704 C CA . CYS A 1 90 ? 3.304 2.992 -7.336 1.00 91.25 90 CYS A CA 1
ATOM 705 C C . CYS A 1 90 ? 3.587 4.493 -7.167 1.00 91.25 90 CYS A C 1
ATOM 707 O O . CYS A 1 90 ? 3.628 4.977 -6.038 1.00 91.25 90 CYS A O 1
ATOM 709 N N . ARG A 1 91 ? 3.735 5.250 -8.262 1.00 93.06 91 ARG A N 1
ATOM 710 C CA . ARG A 1 91 ? 3.884 6.716 -8.196 1.00 93.06 91 ARG A CA 1
ATOM 711 C C . ARG A 1 91 ? 2.651 7.382 -7.598 1.00 93.06 91 ARG A C 1
ATOM 713 O O . ARG A 1 91 ? 2.783 8.271 -6.764 1.00 93.06 91 ARG A O 1
ATOM 720 N N . GLU A 1 92 ? 1.466 6.931 -7.992 1.00 94.25 92 GLU A N 1
ATOM 721 C CA . GLU A 1 92 ? 0.211 7.440 -7.445 1.00 94.25 92 GLU A CA 1
ATOM 722 C C . GLU A 1 92 ? 0.089 7.147 -5.945 1.00 94.25 92 GLU A C 1
ATOM 724 O O . GLU A 1 92 ? -0.273 8.028 -5.166 1.00 94.25 92 GLU A O 1
ATOM 729 N N . LEU A 1 93 ? 0.479 5.948 -5.504 1.00 94.88 93 LEU A N 1
ATOM 730 C CA . LEU A 1 93 ? 0.519 5.613 -4.082 1.00 94.88 93 LEU A CA 1
ATOM 731 C C . LEU A 1 93 ? 1.498 6.518 -3.318 1.00 94.88 93 LEU A C 1
ATOM 733 O O . LEU A 1 93 ? 1.142 7.045 -2.263 1.00 94.88 93 LEU A O 1
ATOM 737 N N . ALA A 1 94 ? 2.700 6.749 -3.854 1.00 96.56 94 ALA A N 1
ATOM 738 C CA . ALA A 1 94 ? 3.665 7.666 -3.250 1.00 96.56 94 ALA A CA 1
ATOM 739 C C . ALA A 1 94 ? 3.118 9.103 -3.167 1.00 96.56 94 ALA A C 1
ATOM 741 O O . ALA A 1 94 ? 3.263 9.757 -2.132 1.00 96.56 94 ALA A O 1
ATOM 742 N N . ARG A 1 95 ? 2.424 9.582 -4.212 1.00 97.56 95 ARG A N 1
ATOM 743 C CA . ARG A 1 95 ? 1.743 10.887 -4.214 1.00 97.56 95 ARG A CA 1
ATOM 744 C C . ARG A 1 95 ? 0.716 10.977 -3.085 1.00 97.56 95 ARG A C 1
ATOM 746 O O . ARG A 1 95 ? 0.775 11.918 -2.297 1.00 97.56 95 ARG A O 1
ATOM 753 N N . LEU A 1 96 ? -0.168 9.986 -2.958 1.00 96.81 96 LEU A N 1
ATOM 754 C CA . LEU A 1 96 ? -1.194 9.950 -1.909 1.00 96.81 96 LEU A CA 1
ATOM 755 C C . LEU A 1 96 ? -0.578 9.953 -0.500 1.00 96.81 96 LEU A C 1
ATOM 757 O O . LEU A 1 96 ? -1.058 10.654 0.392 1.00 96.81 96 LEU A O 1
ATOM 761 N N . ILE A 1 97 ? 0.514 9.213 -0.288 1.00 97.56 97 ILE A N 1
ATOM 762 C CA . ILE A 1 97 ? 1.255 9.234 0.982 1.00 97.56 97 ILE A CA 1
ATOM 763 C C . ILE A 1 97 ? 1.866 10.619 1.230 1.00 97.56 97 ILE A C 1
ATOM 765 O O . ILE A 1 97 ? 1.788 11.126 2.352 1.00 97.56 97 ILE A O 1
ATOM 769 N N . GLY A 1 98 ? 2.433 11.255 0.203 1.00 97.38 98 GLY A N 1
ATOM 770 C CA . GLY A 1 98 ? 2.947 12.624 0.283 1.00 97.38 98 GLY A CA 1
ATOM 771 C C . GLY A 1 98 ? 1.871 13.655 0.645 1.00 97.38 98 GLY A C 1
ATOM 772 O O . GLY A 1 98 ? 2.157 14.620 1.347 1.00 97.38 98 GLY A O 1
ATOM 773 N N . GLU A 1 99 ? 0.623 13.413 0.244 1.00 97.56 99 GLU A N 1
ATOM 774 C CA . GLU A 1 99 ? -0.553 14.230 0.584 1.00 97.56 99 GLU A CA 1
ATOM 775 C C . GLU A 1 99 ? -1.115 13.956 1.989 1.00 97.56 99 GLU A C 1
ATOM 777 O O . GLU A 1 99 ? -2.075 14.593 2.418 1.00 97.56 99 GLU A O 1
ATOM 782 N N . GLY A 1 100 ? -0.506 13.035 2.739 1.00 96.62 100 GLY A N 1
ATOM 783 C CA . GLY A 1 100 ? -0.901 12.715 4.110 1.00 96.62 100 GLY A CA 1
ATOM 784 C C . GLY A 1 100 ? -1.961 11.618 4.225 1.00 96.62 100 GLY A C 1
ATOM 785 O O . GLY A 1 100 ? -2.439 11.355 5.330 1.00 96.62 100 GLY A O 1
ATOM 786 N N . HIS A 1 101 ? -2.310 10.931 3.133 1.00 96.75 101 HIS A N 1
ATOM 787 C CA . HIS A 1 101 ? -3.169 9.749 3.209 1.00 96.75 101 HIS A CA 1
ATOM 788 C C . HIS A 1 101 ? -2.457 8.581 3.912 1.00 96.75 101 HIS A C 1
ATOM 790 O O . HIS A 1 101 ? -1.226 8.531 3.995 1.00 96.75 101 HIS A O 1
ATOM 796 N N . GLY A 1 102 ? -3.237 7.653 4.477 1.00 95.44 102 GLY A N 1
ATOM 797 C CA . GLY A 1 102 ? -2.714 6.582 5.331 1.00 95.44 102 GLY A CA 1
ATOM 798 C C . GLY A 1 102 ? -2.066 7.125 6.610 1.00 95.44 102 GLY A C 1
ATOM 799 O O . GLY A 1 102 ? -0.859 6.971 6.787 1.00 95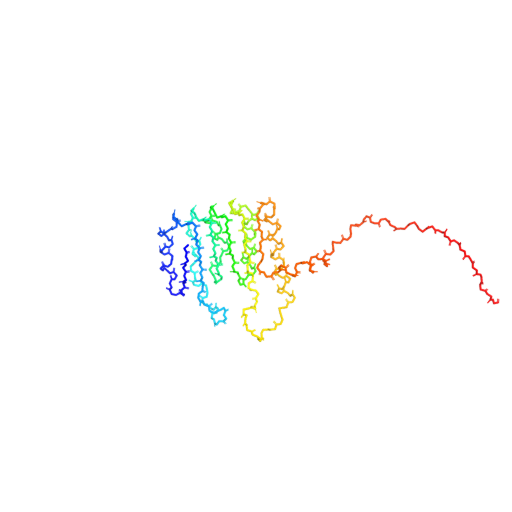.44 102 GLY A O 1
ATOM 800 N N . PRO A 1 103 ? -2.810 7.810 7.498 1.00 96.81 103 PRO A N 1
ATOM 801 C CA . PRO A 1 103 ? -2.235 8.468 8.676 1.00 96.81 103 PRO A CA 1
ATOM 802 C C . PRO A 1 103 ? -1.595 7.487 9.670 1.00 96.81 103 PRO A C 1
ATOM 804 O O . PRO A 1 103 ? -0.687 7.872 10.400 1.00 96.81 103 PRO A O 1
ATOM 807 N N . CYS A 1 104 ? -2.053 6.233 9.691 1.00 98.00 104 CYS A N 1
ATOM 808 C CA . CYS A 1 104 ? -1.533 5.180 10.563 1.00 98.00 104 CYS A CA 1
ATOM 809 C C . CYS A 1 104 ? -0.456 4.309 9.908 1.00 98.00 104 CYS A C 1
ATOM 811 O O . CYS A 1 104 ? 0.052 3.410 10.574 1.00 98.00 104 CYS A O 1
ATOM 813 N N . LEU A 1 105 ? -0.119 4.552 8.637 1.00 98.06 105 LEU A N 1
ATOM 814 C CA . LEU A 1 105 ? 0.809 3.711 7.890 1.00 98.06 105 LEU A CA 1
ATOM 815 C C . LEU A 1 105 ? 2.206 3.826 8.501 1.00 98.06 105 LEU A C 1
ATOM 817 O O . LEU A 1 105 ? 2.651 4.925 8.820 1.00 98.06 105 LEU A O 1
ATOM 821 N N . ARG A 1 106 ? 2.877 2.690 8.695 1.00 97.94 106 ARG A N 1
ATOM 822 C CA . ARG A 1 106 ? 4.196 2.591 9.340 1.00 97.94 106 ARG A CA 1
ATOM 823 C C . ARG A 1 106 ? 5.192 1.804 8.511 1.00 97.94 106 ARG A C 1
ATOM 825 O O . ARG A 1 106 ? 6.380 2.092 8.582 1.00 97.94 106 ARG A O 1
ATOM 832 N N . ILE A 1 107 ? 4.724 0.808 7.766 1.00 97.50 107 ILE A N 1
ATOM 833 C CA . ILE A 1 107 ? 5.578 -0.079 6.981 1.00 97.50 107 ILE A CA 1
ATOM 834 C C . ILE A 1 107 ? 4.974 -0.244 5.591 1.00 97.50 107 ILE A C 1
ATOM 836 O O . ILE A 1 107 ? 3.774 -0.497 5.461 1.00 97.50 107 ILE A O 1
ATOM 840 N N . ILE A 1 108 ? 5.816 -0.107 4.570 1.00 95.75 108 ILE A N 1
ATOM 841 C CA . ILE 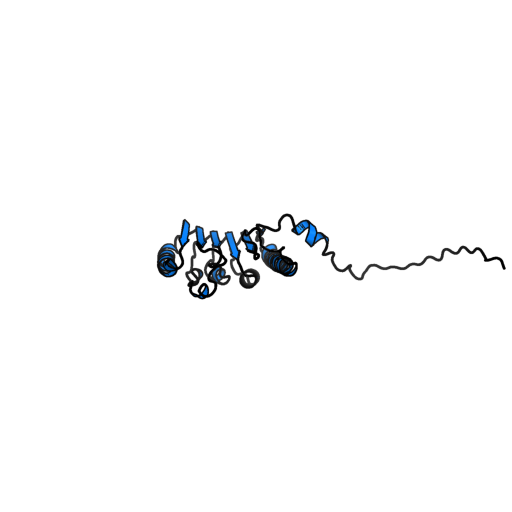A 1 108 ? 5.474 -0.402 3.183 1.00 95.75 108 ILE A CA 1
ATOM 842 C C . ILE A 1 108 ? 6.536 -1.328 2.596 1.00 95.75 108 ILE A C 1
ATOM 844 O O . ILE A 1 108 ? 7.716 -0.975 2.548 1.00 95.75 108 ILE A O 1
ATOM 848 N N . HIS A 1 109 ? 6.090 -2.481 2.113 1.00 93.69 109 HIS A N 1
ATOM 849 C CA . HIS A 1 109 ? 6.870 -3.381 1.278 1.00 93.69 109 HIS A CA 1
ATOM 850 C C . HIS A 1 109 ? 6.443 -3.193 -0.175 1.00 93.69 109 HIS A C 1
ATOM 852 O O . HIS A 1 109 ? 5.252 -3.239 -0.490 1.00 93.69 109 HIS A O 1
ATOM 858 N N . ILE A 1 110 ? 7.409 -2.920 -1.051 1.00 91.00 110 ILE A N 1
ATOM 859 C CA . ILE A 1 110 ? 7.150 -2.682 -2.472 1.00 91.00 110 ILE A CA 1
ATOM 860 C C . ILE A 1 110 ? 7.901 -3.720 -3.291 1.00 91.00 110 ILE A C 1
ATOM 862 O O . ILE A 1 110 ? 9.133 -3.763 -3.320 1.00 91.00 110 ILE A O 1
ATOM 866 N N . HIS A 1 111 ? 7.130 -4.515 -4.018 1.00 87.62 111 HIS A N 1
ATOM 867 C CA . HIS A 1 111 ? 7.607 -5.509 -4.959 1.00 87.62 111 HIS A CA 1
ATOM 868 C C . HIS A 1 111 ? 7.239 -5.042 -6.365 1.00 87.62 111 HIS A C 1
ATOM 870 O O . HIS A 1 111 ? 6.112 -5.199 -6.837 1.00 87.62 111 HIS A O 1
ATOM 876 N N . LEU A 1 112 ? 8.196 -4.410 -7.039 1.00 83.38 112 LEU A N 1
ATOM 877 C CA . LEU A 1 112 ? 8.046 -4.061 -8.444 1.00 83.38 112 LEU A CA 1
ATOM 878 C C . LEU A 1 112 ? 8.385 -5.304 -9.256 1.00 83.38 112 LEU A C 1
ATOM 880 O O . LEU A 1 112 ? 9.555 -5.667 -9.380 1.00 83.38 112 LEU A O 1
ATOM 884 N N . LEU A 1 113 ? 7.361 -5.953 -9.807 1.00 75.44 113 LEU A N 1
ATOM 885 C CA . LEU A 1 113 ? 7.571 -6.966 -10.827 1.00 75.44 113 LEU A CA 1
ATOM 886 C C . LEU A 1 113 ? 8.055 -6.220 -12.072 1.00 75.44 113 LEU A C 1
ATOM 888 O O . LEU A 1 113 ? 7.267 -5.800 -12.919 1.00 75.44 113 LEU A O 1
ATOM 892 N N . GLY A 1 114 ? 9.376 -6.047 -12.190 1.00 61.38 114 GLY A N 1
ATOM 893 C CA . GLY A 1 114 ? 9.999 -5.925 -13.506 1.00 61.38 114 GLY A CA 1
ATOM 894 C C . GLY A 1 114 ? 9.516 -7.084 -14.383 1.00 61.38 114 GLY A C 1
ATOM 895 O O . GLY A 1 114 ? 8.971 -8.061 -13.872 1.00 61.38 114 GLY A O 1
ATOM 896 N N . GLN A 1 115 ? 9.668 -7.005 -15.703 1.00 51.69 115 GLN A N 1
ATOM 897 C CA . GLN A 1 115 ? 9.275 -8.072 -16.643 1.00 51.69 115 GLN A CA 1
ATOM 898 C C . GLN A 1 115 ? 10.110 -9.369 -16.487 1.00 51.69 115 GLN A C 1
ATOM 900 O O . GLN A 1 115 ? 10.620 -9.930 -17.448 1.00 51.69 115 GLN A O 1
ATOM 905 N N . THR A 1 116 ? 10.290 -9.845 -15.264 1.00 50.69 116 THR A N 1
ATOM 906 C CA . THR A 1 116 ? 11.207 -10.885 -14.828 1.00 50.69 116 THR A CA 1
ATOM 907 C C . THR A 1 116 ? 10.494 -11.828 -13.870 1.00 50.69 116 THR A C 1
ATOM 909 O O . THR A 1 116 ? 11.006 -12.189 -12.816 1.00 50.69 116 THR A O 1
ATOM 912 N N . SER A 1 117 ? 9.303 -12.298 -14.238 1.00 43.19 117 SER A N 1
ATOM 913 C CA . SER A 1 117 ? 8.789 -13.530 -13.636 1.00 43.19 117 SER A CA 1
ATOM 914 C C . SER A 1 117 ? 9.319 -14.738 -14.413 1.00 43.19 117 SER A C 1
ATOM 916 O O . SER A 1 117 ? 8.662 -15.302 -15.278 1.00 43.19 117 SER A O 1
ATOM 918 N N . GLY A 1 118 ? 10.554 -15.129 -14.087 1.00 43.41 118 GLY A N 1
ATOM 919 C CA . GLY A 1 118 ? 10.940 -16.541 -13.989 1.00 43.41 118 GLY A CA 1
ATOM 920 C C . GLY A 1 118 ? 10.995 -17.403 -15.253 1.00 43.41 118 GLY A C 1
ATOM 921 O O . GLY A 1 118 ? 11.010 -18.624 -15.112 1.00 43.41 118 GLY A O 1
ATOM 922 N N . ILE A 1 119 ? 11.059 -16.836 -16.460 1.00 47.91 119 ILE A N 1
ATOM 923 C CA . ILE A 1 119 ? 11.374 -17.622 -17.664 1.00 47.91 119 ILE A CA 1
ATOM 924 C C . ILE A 1 119 ? 12.881 -17.492 -17.950 1.00 47.91 119 ILE A C 1
ATOM 926 O O . ILE A 1 119 ? 13.345 -16.367 -18.140 1.00 47.91 119 ILE A O 1
ATOM 930 N N . PRO A 1 120 ? 13.648 -18.601 -18.019 1.00 46.00 120 PRO A N 1
ATOM 931 C CA . PRO A 1 120 ? 15.093 -18.610 -18.308 1.00 46.00 120 PRO A CA 1
ATOM 932 C C . PRO A 1 120 ? 15.519 -17.961 -19.639 1.00 46.00 120 PRO A C 1
ATOM 934 O O . PRO A 1 120 ? 16.708 -17.902 -19.933 1.00 46.00 120 PRO A O 1
ATOM 937 N N . GLU A 1 121 ? 14.565 -17.503 -20.448 1.00 51.75 121 GLU A N 1
ATOM 938 C CA . GLU A 1 121 ? 14.772 -16.909 -21.771 1.00 51.75 121 GLU A CA 1
ATOM 939 C C . GLU A 1 121 ? 14.561 -15.387 -21.787 1.00 51.75 121 GLU A C 1
ATOM 941 O O . GLU A 1 121 ? 14.670 -14.769 -22.847 1.00 51.75 121 GLU A O 1
ATOM 946 N N . HIS A 1 122 ? 14.257 -14.756 -20.645 1.00 49.28 122 HIS A N 1
ATOM 947 C CA . HIS A 1 122 ? 14.075 -13.309 -20.630 1.00 49.28 122 HIS A CA 1
ATOM 948 C C . HIS A 1 122 ? 15.420 -12.568 -20.735 1.00 49.28 122 HIS A C 1
ATOM 950 O O . HIS A 1 122 ? 16.357 -12.884 -19.996 1.00 49.28 122 HIS A O 1
ATOM 956 N N . PRO A 1 123 ? 15.525 -11.583 -21.650 1.00 51.19 123 PRO A N 1
ATOM 957 C CA . PRO A 1 123 ? 16.715 -10.760 -21.798 1.00 51.19 123 PRO A CA 1
ATOM 958 C C . PRO A 1 123 ? 17.028 -10.012 -20.492 1.00 51.19 123 PRO A C 1
ATOM 960 O O . PRO A 1 123 ? 16.131 -9.823 -19.664 1.00 51.19 123 PRO A O 1
ATOM 963 N N . PRO A 1 124 ? 18.289 -9.584 -20.298 1.00 59.53 124 PRO A N 1
ATOM 964 C CA . PRO A 1 124 ? 18.668 -8.753 -19.161 1.00 59.53 124 PRO A CA 1
ATOM 965 C C . PRO A 1 124 ? 17.697 -7.578 -19.010 1.00 59.53 124 PRO A C 1
ATOM 967 O O . PRO A 1 124 ? 17.269 -6.992 -20.007 1.00 59.53 124 PRO A O 1
ATOM 970 N N . ILE A 1 125 ? 17.341 -7.266 -17.760 1.00 64.62 125 ILE A N 1
ATOM 971 C CA . ILE A 1 125 ? 16.542 -6.084 -17.426 1.00 64.62 125 ILE A CA 1
ATOM 972 C C . ILE A 1 125 ? 17.237 -4.882 -18.063 1.00 64.62 125 ILE A C 1
ATOM 974 O O . ILE A 1 125 ? 18.419 -4.662 -17.809 1.00 64.62 125 ILE A O 1
ATOM 978 N N . ASP A 1 126 ? 16.528 -4.134 -18.907 1.00 72.12 126 ASP A N 1
ATOM 979 C CA . ASP A 1 126 ? 17.116 -2.944 -19.508 1.00 72.12 126 ASP A CA 1
ATOM 980 C C . ASP A 1 126 ? 17.367 -1.855 -18.448 1.00 72.12 126 ASP A C 1
ATOM 982 O O . ASP A 1 126 ? 16.659 -1.738 -17.440 1.00 72.12 126 ASP A O 1
ATOM 986 N N . ASP A 1 127 ? 18.384 -1.024 -18.683 1.00 75.56 127 ASP A N 1
ATOM 987 C CA . ASP A 1 127 ? 18.758 0.066 -17.771 1.00 75.56 127 ASP A CA 1
ATOM 988 C C . ASP A 1 127 ? 17.585 1.028 -17.504 1.00 75.56 127 ASP A C 1
ATOM 990 O O . ASP A 1 127 ? 17.497 1.663 -16.451 1.00 75.56 127 ASP A O 1
ATOM 994 N N . VAL A 1 128 ? 16.646 1.132 -18.452 1.00 76.88 128 VAL A N 1
ATOM 995 C CA . VAL A 1 128 ? 15.450 1.978 -18.355 1.00 76.88 128 VAL A CA 1
ATOM 996 C C . VAL A 1 128 ? 14.496 1.467 -17.272 1.00 76.88 128 VAL A C 1
ATOM 998 O O . VAL A 1 128 ? 13.956 2.263 -16.494 1.00 76.88 128 VAL A O 1
ATOM 1001 N N . THR A 1 129 ? 14.305 0.153 -17.188 1.00 79.56 129 THR A N 1
ATOM 1002 C CA . THR A 1 129 ? 13.465 -0.518 -16.193 1.00 79.56 129 THR A CA 1
ATOM 1003 C C . THR A 1 129 ? 14.078 -0.371 -14.806 1.00 79.56 129 THR A C 1
ATOM 1005 O O . THR A 1 129 ? 13.379 0.063 -13.888 1.00 79.56 129 THR A O 1
ATOM 1008 N N . VAL A 1 130 ? 15.386 -0.612 -14.665 1.00 81.38 130 VAL A N 1
ATOM 1009 C CA . VAL A 1 130 ? 16.111 -0.415 -13.395 1.00 81.38 130 VAL A CA 1
ATOM 1010 C C . VAL A 1 130 ? 16.016 1.041 -12.936 1.00 81.38 130 VAL A C 1
ATOM 1012 O O . VAL A 1 130 ? 15.620 1.323 -11.804 1.00 81.38 130 VAL A O 1
ATOM 1015 N N . LYS A 1 131 ? 16.285 1.998 -13.832 1.00 84.62 131 LYS A N 1
ATOM 1016 C CA . LYS A 1 131 ? 16.180 3.432 -13.531 1.00 84.62 131 LYS A CA 1
ATOM 1017 C C . LYS A 1 131 ? 14.771 3.830 -13.091 1.00 84.62 131 LYS A C 1
ATOM 1019 O O . LYS A 1 131 ? 14.621 4.636 -12.172 1.00 84.62 131 LYS A O 1
ATOM 1024 N N . SER A 1 132 ? 13.740 3.266 -13.720 1.00 85.00 132 SER A N 1
ATOM 1025 C CA . SER A 1 132 ? 12.342 3.531 -13.364 1.00 85.00 132 SER A CA 1
ATOM 1026 C C . SER A 1 132 ? 11.989 2.981 -11.981 1.00 85.00 132 SER A C 1
ATOM 1028 O O . SER A 1 132 ? 11.352 3.689 -11.201 1.00 85.00 132 SER A O 1
ATOM 1030 N N . GLN A 1 133 ? 12.446 1.769 -11.651 1.00 85.69 133 GLN A N 1
ATOM 1031 C CA . GLN A 1 133 ? 12.282 1.174 -10.319 1.00 85.69 133 GLN A CA 1
ATOM 1032 C C . GLN A 1 133 ? 12.950 2.028 -9.243 1.00 85.69 133 GLN A C 1
ATOM 1034 O O . GLN A 1 133 ? 12.306 2.416 -8.268 1.00 85.69 133 GLN A O 1
ATOM 1039 N N . LEU A 1 134 ? 14.212 2.403 -9.463 1.00 86.56 134 LEU A N 1
ATOM 1040 C CA . LEU A 1 134 ? 14.960 3.255 -8.543 1.00 86.56 134 LEU A CA 1
ATOM 1041 C C . LEU A 1 134 ? 14.298 4.618 -8.353 1.00 86.56 134 LEU A C 1
ATOM 1043 O O . LEU A 1 134 ? 14.260 5.131 -7.239 1.00 86.56 134 LEU A O 1
ATOM 1047 N N . GLN A 1 135 ? 13.756 5.215 -9.417 1.00 90.44 135 GLN A N 1
ATOM 1048 C CA . GLN A 1 135 ? 13.040 6.484 -9.310 1.00 90.44 135 GLN A CA 1
ATOM 1049 C C . GLN A 1 135 ? 11.794 6.358 -8.425 1.00 90.44 135 GLN A C 1
ATOM 1051 O O . GLN A 1 135 ? 11.564 7.225 -7.583 1.00 90.44 135 GLN A O 1
ATOM 1056 N N . VAL A 1 136 ? 11.014 5.284 -8.587 1.00 91.06 136 VAL A N 1
ATOM 1057 C CA . VAL A 1 136 ? 9.839 5.015 -7.745 1.00 91.06 136 VAL A CA 1
ATOM 1058 C C . VAL A 1 136 ? 10.257 4.851 -6.285 1.00 91.06 136 VAL A C 1
ATOM 1060 O O . VAL A 1 136 ? 9.701 5.519 -5.418 1.00 91.06 136 VAL A O 1
ATOM 1063 N N . LEU A 1 137 ? 11.273 4.035 -5.998 1.00 91.44 137 LEU A N 1
ATOM 1064 C CA . LEU A 1 137 ? 11.737 3.821 -4.624 1.00 91.44 137 LEU A CA 1
ATOM 1065 C C . LEU A 1 137 ? 12.305 5.091 -3.982 1.00 91.44 137 LEU A C 1
ATOM 1067 O O . LEU A 1 137 ? 11.986 5.388 -2.830 1.00 91.44 137 LEU A O 1
ATOM 1071 N N . LYS A 1 138 ? 13.079 5.887 -4.732 1.00 92.50 138 LYS A N 1
ATOM 1072 C CA . LYS A 1 138 ? 13.545 7.211 -4.289 1.00 92.50 138 LYS A CA 1
ATOM 1073 C C . LYS A 1 138 ? 12.376 8.110 -3.903 1.00 92.50 138 LYS A C 1
ATOM 1075 O O . LYS A 1 138 ? 12.436 8.795 -2.884 1.00 92.50 138 LYS A O 1
ATOM 1080 N N . GLU A 1 139 ? 11.307 8.103 -4.695 1.00 95.44 139 GLU A N 1
ATOM 1081 C CA . GLU A 1 139 ? 10.116 8.891 -4.398 1.00 95.44 139 GLU A CA 1
ATOM 1082 C C . GLU A 1 139 ? 9.390 8.398 -3.142 1.00 95.44 139 GLU A C 1
ATOM 1084 O O . GLU A 1 139 ? 9.042 9.225 -2.299 1.00 95.44 139 GLU A O 1
ATOM 1089 N N . PHE A 1 140 ? 9.246 7.082 -2.957 1.00 95.50 140 PHE A N 1
ATOM 1090 C CA . PHE A 1 140 ? 8.698 6.525 -1.719 1.00 95.50 140 PHE A CA 1
ATOM 1091 C C . PHE A 1 140 ? 9.512 6.936 -0.499 1.00 95.50 140 PHE A C 1
ATOM 1093 O O . PHE A 1 140 ? 8.930 7.435 0.459 1.00 95.50 140 PHE A O 1
ATOM 1100 N N . ARG A 1 141 ? 10.843 6.804 -0.535 1.00 95.00 141 ARG A N 1
ATOM 1101 C CA . ARG A 1 141 ? 11.711 7.246 0.569 1.00 95.00 141 ARG A CA 1
ATOM 1102 C C . ARG A 1 141 ? 11.502 8.721 0.888 1.00 95.00 141 ARG A C 1
ATOM 1104 O O . ARG A 1 141 ? 11.217 9.054 2.034 1.00 95.00 141 ARG A O 1
ATOM 1111 N N . ARG A 1 142 ? 11.517 9.578 -0.139 1.00 96.75 142 ARG A N 1
ATOM 1112 C CA . ARG A 1 142 ? 11.303 11.028 -0.007 1.00 96.75 142 ARG A CA 1
ATOM 1113 C C . ARG A 1 142 ? 10.001 11.376 0.724 1.00 96.75 142 ARG A C 1
ATOM 1115 O O . ARG A 1 142 ? 9.995 12.320 1.509 1.00 96.75 142 ARG A O 1
ATOM 1122 N N . VAL A 1 143 ? 8.901 10.667 0.453 1.00 97.44 143 VAL A N 1
ATOM 1123 C CA . VAL A 1 143 ? 7.589 10.957 1.074 1.00 97.44 143 VAL A CA 1
ATOM 1124 C C . VAL A 1 143 ? 7.355 10.212 2.393 1.00 97.44 143 VAL A C 1
ATOM 1126 O O . VAL A 1 143 ? 6.598 10.688 3.238 1.00 97.44 143 VAL A O 1
ATOM 1129 N N . CYS A 1 144 ? 7.992 9.057 2.585 1.00 97.06 144 CYS A N 1
ATOM 1130 C CA . CYS A 1 144 ? 7.796 8.184 3.742 1.00 97.06 144 CYS A CA 1
ATOM 1131 C C . CYS A 1 144 ? 8.696 8.555 4.926 1.00 97.06 144 CYS A C 1
ATOM 1133 O O . CYS A 1 144 ? 8.240 8.527 6.069 1.00 97.06 144 CYS A O 1
ATOM 1135 N N . GLU A 1 145 ? 9.947 8.942 4.669 1.00 95.75 145 GLU A N 1
ATOM 1136 C CA . GLU A 1 145 ? 10.942 9.217 5.710 1.00 95.75 145 GLU A CA 1
ATOM 1137 C C . GLU A 1 145 ? 10.524 10.354 6.662 1.00 95.75 145 GLU A C 1
ATOM 1139 O O . GLU A 1 145 ? 10.513 10.118 7.874 1.00 95.75 145 GLU A O 1
ATOM 1144 N N . PRO A 1 146 ? 10.044 11.529 6.193 1.00 97.56 146 PRO A N 1
ATOM 1145 C CA . PRO A 1 146 ? 9.573 12.589 7.093 1.00 97.56 146 PRO A CA 1
ATOM 1146 C C . PRO A 1 146 ? 8.375 12.174 7.957 1.00 97.56 146 PRO A C 1
ATOM 1148 O O . PRO A 1 146 ? 8.085 12.803 8.973 1.00 97.56 146 PRO A O 1
ATOM 1151 N N . ARG A 1 147 ? 7.657 11.124 7.541 1.00 97.00 147 ARG A N 1
ATOM 1152 C CA . ARG A 1 147 ? 6.496 10.569 8.241 1.00 97.00 147 ARG A CA 1
ATOM 1153 C C . ARG A 1 147 ? 6.858 9.390 9.152 1.00 97.00 147 ARG A C 1
ATOM 1155 O O . ARG A 1 147 ? 5.968 8.853 9.805 1.00 97.00 147 ARG A O 1
ATOM 1162 N N . GLY A 1 148 ? 8.130 8.986 9.204 1.00 96.81 148 GLY A N 1
ATOM 1163 C CA . GLY A 1 148 ? 8.583 7.828 9.977 1.00 96.81 148 GLY A CA 1
ATOM 1164 C C . GLY A 1 148 ? 8.063 6.491 9.440 1.00 96.81 148 GLY A C 1
ATOM 1165 O O . GLY A 1 148 ? 7.920 5.543 10.211 1.00 96.81 148 GLY A O 1
ATOM 1166 N N . ILE A 1 149 ? 7.746 6.422 8.144 1.00 97.81 149 ILE A N 1
ATOM 1167 C CA . ILE A 1 149 ? 7.283 5.203 7.476 1.00 97.81 149 ILE A CA 1
ATOM 1168 C C . ILE A 1 149 ? 8.503 4.455 6.936 1.00 97.81 149 ILE A C 1
ATOM 1170 O O . ILE A 1 149 ? 9.284 5.000 6.156 1.00 97.81 149 ILE A O 1
ATOM 1174 N N . THR A 1 150 ? 8.661 3.196 7.330 1.00 96.62 150 THR A N 1
ATOM 1175 C CA . THR A 1 150 ? 9.714 2.320 6.816 1.00 96.62 150 THR A CA 1
ATOM 1176 C C . THR A 1 150 ? 9.337 1.811 5.429 1.00 96.62 150 THR A C 1
ATOM 1178 O O . THR A 1 150 ? 8.284 1.199 5.257 1.00 96.62 150 THR A O 1
ATOM 1181 N N . VAL A 1 151 ? 10.215 2.039 4.453 1.00 94.50 151 VAL A N 1
ATOM 1182 C CA . VAL A 1 151 ? 10.089 1.504 3.093 1.00 94.50 151 VAL A CA 1
ATOM 1183 C C . VAL A 1 151 ? 11.109 0.389 2.925 1.00 94.50 151 VAL A C 1
ATOM 1185 O O . VAL A 1 151 ? 12.303 0.616 3.108 1.00 94.50 151 VAL A O 1
ATOM 1188 N N . SER A 1 152 ? 10.639 -0.802 2.573 1.00 89.50 152 SER A N 1
ATOM 1189 C CA . SER A 1 152 ? 11.477 -1.942 2.208 1.00 89.50 152 SER A CA 1
ATOM 1190 C C . SER A 1 152 ? 11.163 -2.342 0.774 1.00 89.50 152 SER A C 1
ATOM 1192 O O . SER A 1 152 ? 10.000 -2.459 0.386 1.00 89.50 152 SER A O 1
ATOM 1194 N N . ASP A 1 153 ? 12.211 -2.557 -0.013 1.00 80.88 153 ASP A N 1
ATOM 1195 C CA . ASP A 1 153 ? 12.102 -3.294 -1.262 1.00 80.88 153 ASP A CA 1
ATOM 1196 C C . ASP A 1 153 ? 12.470 -4.763 -1.018 1.00 80.88 153 ASP A C 1
ATOM 1198 O O . ASP A 1 153 ? 13.245 -5.087 -0.115 1.00 80.88 153 ASP A O 1
ATOM 1202 N N . GLY A 1 154 ? 11.864 -5.665 -1.787 1.00 65.94 154 GLY A N 1
ATOM 1203 C CA . GLY A 1 154 ? 12.181 -7.092 -1.722 1.00 65.94 154 GLY A CA 1
ATOM 1204 C C . GLY A 1 154 ? 13.319 -7.533 -2.646 1.00 65.94 154 GLY A C 1
ATOM 1205 O O . GLY A 1 154 ? 13.614 -8.724 -2.678 1.00 65.94 154 GLY A O 1
ATOM 1206 N N . TYR A 1 155 ? 13.911 -6.630 -3.439 1.00 59.97 155 TYR A N 1
ATOM 1207 C CA . TYR A 1 155 ? 14.712 -7.011 -4.616 1.00 59.97 155 TYR A CA 1
ATOM 1208 C C . TYR A 1 155 ? 16.008 -6.222 -4.828 1.00 59.97 155 TYR A C 1
ATOM 1210 O O . TYR A 1 155 ? 16.906 -6.734 -5.493 1.00 59.97 155 TYR A O 1
ATOM 1218 N N . LEU A 1 156 ? 16.132 -5.004 -4.305 1.00 56.22 156 LEU A N 1
ATOM 1219 C CA . LEU A 1 156 ? 17.237 -4.097 -4.616 1.00 56.22 156 LEU A CA 1
ATOM 1220 C C . LEU A 1 156 ? 18.275 -3.978 -3.504 1.00 56.22 156 LEU A C 1
ATOM 1222 O O . LEU A 1 156 ? 19.336 -3.434 -3.783 1.00 56.22 156 LEU A O 1
ATOM 1226 N N . SER A 1 157 ? 18.058 -4.573 -2.325 1.00 52.59 157 SER A N 1
ATOM 1227 C CA . SER A 1 157 ? 19.024 -4.566 -1.211 1.00 52.59 157 SER A CA 1
ATOM 1228 C C . SER A 1 157 ? 20.512 -4.776 -1.583 1.00 52.59 157 SER A C 1
ATOM 1230 O O . SER A 1 157 ? 21.333 -4.184 -0.892 1.00 52.59 157 SER A O 1
ATOM 1232 N N . PRO A 1 158 ? 20.913 -5.558 -2.610 1.00 52.94 158 PRO A N 1
ATOM 1233 C CA . PRO A 1 158 ? 22.322 -5.639 -3.027 1.00 52.94 158 PRO A CA 1
ATOM 1234 C C . PRO A 1 158 ? 22.777 -4.570 -4.044 1.00 52.94 158 PRO A C 1
ATOM 1236 O O . PRO A 1 158 ? 23.964 -4.295 -4.135 1.00 52.94 158 PRO A O 1
ATOM 1239 N N . LEU A 1 159 ? 21.863 -3.997 -4.835 1.00 55.03 159 LEU A N 1
ATOM 1240 C CA . LEU A 1 159 ? 22.150 -3.050 -5.930 1.00 55.03 159 LEU A CA 1
ATOM 1241 C C . LEU A 1 159 ? 22.144 -1.584 -5.477 1.00 55.03 159 LEU A C 1
ATOM 1243 O O . LEU A 1 159 ? 22.676 -0.717 -6.170 1.00 55.03 159 LEU A O 1
ATOM 1247 N N . GLU A 1 160 ? 21.521 -1.283 -4.337 1.00 54.03 160 GLU A N 1
ATOM 1248 C CA . GLU A 1 160 ? 21.435 0.094 -3.844 1.00 54.03 160 GLU A CA 1
ATOM 1249 C C . GLU A 1 160 ? 22.807 0.669 -3.491 1.00 54.03 160 GLU A C 1
ATOM 1251 O O . GLU A 1 160 ? 23.087 1.815 -3.839 1.00 54.03 160 GLU A O 1
ATOM 1256 N N . ASP A 1 161 ? 23.679 -0.131 -2.877 1.00 57.19 161 ASP A N 1
ATOM 1257 C CA . ASP A 1 161 ? 25.017 0.308 -2.471 1.00 57.19 161 ASP A CA 1
ATOM 1258 C C . ASP A 1 161 ? 25.918 0.624 -3.679 1.00 57.19 161 ASP A C 1
ATOM 1260 O O . ASP A 1 161 ? 26.742 1.536 -3.615 1.00 57.19 161 ASP A O 1
ATOM 1264 N N . GLU A 1 162 ? 25.724 -0.061 -4.811 1.00 56.03 162 GLU A N 1
ATOM 1265 C CA . GLU A 1 162 ? 26.489 0.182 -6.041 1.00 56.03 162 GLU A CA 1
ATOM 1266 C C . GLU A 1 162 ? 25.979 1.420 -6.801 1.00 56.03 162 GLU A C 1
ATOM 1268 O O . GLU A 1 162 ? 26.769 2.238 -7.266 1.00 56.03 162 GLU A O 1
ATOM 1273 N N . ILE A 1 163 ? 24.658 1.623 -6.881 1.00 57.75 163 ILE A N 1
ATOM 1274 C CA . ILE A 1 163 ? 24.066 2.682 -7.721 1.00 57.75 163 ILE A CA 1
ATOM 1275 C C . ILE A 1 163 ? 23.953 4.027 -6.987 1.00 57.75 163 ILE A C 1
ATOM 1277 O O . ILE A 1 163 ? 24.071 5.090 -7.603 1.00 57.75 163 ILE A O 1
ATOM 1281 N N . PHE A 1 164 ? 23.719 4.024 -5.670 1.00 54.19 164 PHE A N 1
ATOM 1282 C CA . PHE A 1 164 ? 23.735 5.262 -4.882 1.00 54.19 164 PHE A CA 1
ATOM 1283 C C . PHE A 1 164 ? 25.158 5.750 -4.579 1.00 54.19 164 PHE A C 1
ATOM 1285 O O . PHE A 1 164 ? 25.319 6.940 -4.314 1.00 54.19 164 PHE A O 1
ATOM 1292 N N . GLY A 1 165 ? 26.174 4.884 -4.679 1.00 53.62 165 GLY A N 1
ATOM 1293 C CA . GLY A 1 165 ? 27.585 5.275 -4.611 1.00 53.62 165 GLY A CA 1
ATOM 1294 C C . GLY A 1 165 ? 28.073 6.060 -5.837 1.00 53.62 165 GLY A C 1
ATOM 1295 O O . GLY A 1 165 ? 28.918 6.936 -5.691 1.00 53.62 165 GLY A O 1
ATOM 1296 N N . GLU A 1 166 ? 27.516 5.807 -7.028 1.00 50.78 166 GLU A N 1
ATOM 1297 C CA . GLU A 1 166 ? 27.914 6.490 -8.277 1.00 50.78 166 GLU A CA 1
ATOM 1298 C C . GLU A 1 166 ? 27.154 7.794 -8.566 1.00 50.78 166 GLU A C 1
ATOM 1300 O O . GLU A 1 166 ? 27.605 8.620 -9.361 1.00 50.78 166 GLU A O 1
ATOM 1305 N N . LEU A 1 167 ? 26.009 8.031 -7.921 1.00 47.81 167 LEU A N 1
ATOM 1306 C CA . LEU A 1 167 ? 25.308 9.320 -7.972 1.00 47.81 167 LEU A CA 1
ATOM 1307 C C . LEU A 1 167 ? 25.945 10.311 -6.982 1.00 47.81 167 LEU A C 1
ATOM 1309 O O . LEU A 1 167 ? 25.278 10.842 -6.092 1.00 47.81 167 LEU A O 1
ATOM 1313 N N . GLU A 1 168 ? 27.246 10.566 -7.148 1.00 45.88 168 GLU A N 1
ATOM 1314 C CA . GLU A 1 168 ? 27.922 11.692 -6.510 1.00 45.88 168 GLU A CA 1
ATOM 1315 C C . GLU A 1 168 ? 27.185 12.988 -6.869 1.00 45.88 168 GLU A C 1
ATOM 1317 O O . GLU A 1 168 ? 26.890 13.292 -8.029 1.00 45.88 168 GLU A O 1
ATOM 1322 N N . MET A 1 169 ? 26.839 13.741 -5.827 1.00 45.66 169 MET A N 1
ATOM 1323 C CA . MET A 1 169 ? 26.220 15.055 -5.937 1.00 45.66 169 MET A CA 1
ATOM 1324 C C . MET A 1 169 ? 27.051 15.957 -6.863 1.00 45.66 169 MET A C 1
ATOM 1326 O O . MET A 1 169 ? 28.280 15.883 -6.815 1.00 45.66 169 MET A O 1
ATOM 1330 N N . PRO A 1 170 ? 26.438 16.868 -7.647 1.00 44.12 170 PRO A N 1
ATOM 1331 C CA . PRO A 1 170 ? 27.212 17.930 -8.272 1.00 44.12 170 PRO A CA 1
ATOM 1332 C C . PRO A 1 170 ? 27.975 18.659 -7.164 1.00 44.12 170 PRO A C 1
ATOM 1334 O O . PRO A 1 170 ? 27.364 19.174 -6.224 1.00 44.12 170 PRO A O 1
ATOM 1337 N N . ALA A 1 171 ? 29.305 18.629 -7.251 1.00 45.97 171 ALA A N 1
ATOM 1338 C CA . ALA A 1 171 ? 30.182 19.334 -6.338 1.00 45.97 171 ALA A CA 1
ATOM 1339 C C . ALA A 1 171 ? 29.687 20.780 -6.198 1.00 45.97 171 ALA A C 1
ATOM 1341 O O . ALA A 1 171 ? 29.486 21.474 -7.199 1.00 45.97 171 ALA A O 1
ATOM 1342 N N . SER A 1 172 ? 29.434 21.204 -4.957 1.00 45.94 172 SER A N 1
ATOM 1343 C CA . SER A 1 172 ? 29.093 22.590 -4.639 1.00 45.94 172 SER A CA 1
ATOM 1344 C C . SER A 1 172 ? 30.079 23.545 -5.326 1.00 45.94 172 SER A C 1
ATOM 1346 O O . SER A 1 172 ? 31.279 23.265 -5.336 1.00 45.94 172 SER A O 1
ATOM 1348 N N . PRO A 1 173 ? 29.618 24.688 -5.860 1.00 47.50 173 PRO A N 1
ATOM 1349 C CA . PRO A 1 173 ? 30.436 25.621 -6.640 1.00 47.50 173 PRO A CA 1
ATOM 1350 C C . PRO A 1 173 ? 31.414 26.466 -5.793 1.00 47.50 173 PRO A C 1
ATOM 1352 O O . PRO A 1 173 ? 31.849 27.516 -6.249 1.00 47.50 173 PRO A O 1
ATOM 1355 N N . ASP A 1 174 ? 31.772 26.008 -4.590 1.00 49.88 174 ASP A N 1
ATOM 1356 C CA . ASP A 1 174 ? 32.558 26.748 -3.586 1.00 49.88 174 ASP A CA 1
ATOM 1357 C C . ASP A 1 174 ? 33.983 26.197 -3.383 1.00 49.88 174 ASP A C 1
ATOM 1359 O O . ASP A 1 174 ? 34.650 26.529 -2.407 1.00 49.88 174 ASP A O 1
ATOM 1363 N N . ASN A 1 175 ? 34.492 25.364 -4.298 1.00 50.12 175 ASN A N 1
ATOM 1364 C CA . ASN A 1 175 ? 35.918 25.028 -4.284 1.00 50.12 175 ASN A CA 1
ATOM 1365 C C . ASN A 1 175 ? 36.733 26.120 -4.990 1.00 50.12 175 ASN A C 1
ATOM 1367 O O . ASN A 1 175 ? 37.026 26.045 -6.183 1.00 50.12 175 ASN A O 1
ATOM 1371 N N . ASP A 1 176 ? 37.098 27.116 -4.186 1.00 58.56 176 ASP A N 1
ATOM 1372 C CA . ASP A 1 176 ? 38.182 28.076 -4.386 1.00 58.56 176 ASP A CA 1
ATOM 1373 C C . ASP A 1 176 ? 39.516 27.382 -4.720 1.00 58.56 176 ASP A C 1
ATOM 1375 O O . ASP A 1 176 ? 40.171 26.845 -3.831 1.00 58.56 176 ASP A O 1
ATOM 1379 N N . TRP A 1 177 ? 39.953 27.458 -5.981 1.00 46.31 177 TRP A N 1
ATOM 1380 C CA . TRP A 1 177 ? 41.364 27.433 -6.414 1.00 46.31 177 TRP A CA 1
ATOM 1381 C C . TRP A 1 177 ? 41.457 28.238 -7.732 1.00 46.31 177 TRP A C 1
ATOM 1383 O O . TRP A 1 177 ? 40.546 28.102 -8.551 1.00 46.31 177 TRP A O 1
ATOM 1393 N N . PRO A 1 178 ? 42.488 29.080 -7.979 1.00 43.50 178 PRO A N 1
ATOM 1394 C CA . PRO A 1 178 ? 43.885 28.802 -7.652 1.00 43.50 178 PRO A CA 1
ATOM 1395 C C . PRO A 1 178 ? 44.624 29.961 -6.956 1.00 43.50 178 PRO A C 1
ATOM 1397 O O . PRO A 1 178 ? 44.542 31.124 -7.349 1.00 43.50 178 PRO A O 1
ATOM 1400 N N . HIS A 1 179 ? 45.456 29.621 -5.975 1.00 43.56 179 HIS A N 1
ATOM 1401 C CA . HIS A 1 179 ? 46.655 30.405 -5.705 1.00 43.56 179 HIS A CA 1
ATOM 1402 C C . HIS A 1 179 ? 47.824 29.667 -6.343 1.00 43.56 179 HIS A C 1
ATOM 1404 O O . HIS A 1 179 ? 48.457 28.824 -5.711 1.00 43.56 179 HIS A O 1
ATOM 1410 N N . ASP A 1 180 ? 48.071 29.982 -7.612 1.00 44.66 180 ASP A N 1
ATOM 1411 C CA . ASP A 1 180 ? 49.371 29.752 -8.225 1.00 44.66 180 ASP A CA 1
ATOM 1412 C C . ASP A 1 180 ? 50.383 30.598 -7.447 1.00 44.66 180 ASP A C 1
ATOM 1414 O O . ASP A 1 180 ? 50.444 31.822 -7.573 1.00 44.66 180 ASP A O 1
ATOM 1418 N N . LEU A 1 181 ? 51.125 29.940 -6.560 1.00 48.81 181 LEU A N 1
ATOM 1419 C CA . LEU A 1 181 ? 52.383 30.469 -6.073 1.00 48.81 181 LEU A CA 1
ATOM 1420 C C . LEU A 1 181 ? 53.425 30.150 -7.134 1.00 48.81 181 LEU A C 1
ATOM 1422 O O . LEU A 1 181 ? 53.821 29.000 -7.314 1.00 48.81 181 LEU A O 1
ATOM 1426 N N . ASP A 1 182 ? 53.827 31.213 -7.820 1.00 50.56 182 ASP A N 1
ATOM 1427 C CA . ASP A 1 182 ? 55.088 31.349 -8.524 1.00 50.56 182 ASP A CA 1
ATOM 1428 C C . ASP A 1 182 ? 56.223 30.669 -7.745 1.00 50.56 182 ASP A C 1
ATOM 1430 O O . ASP A 1 182 ? 56.775 31.228 -6.794 1.00 50.56 182 ASP A O 1
ATOM 1434 N N . GLU A 1 183 ? 56.618 29.477 -8.183 1.00 50.25 183 GLU A N 1
ATOM 1435 C CA . GLU A 1 183 ? 57.951 28.954 -7.925 1.00 50.25 183 GLU A CA 1
ATOM 1436 C C . GLU A 1 183 ? 58.685 28.860 -9.263 1.00 50.25 183 GLU A C 1
ATOM 1438 O O . GLU A 1 183 ? 58.653 27.878 -10.003 1.00 50.25 183 GLU A O 1
ATOM 1443 N N . LEU A 1 184 ? 59.310 29.992 -9.581 1.00 49.38 184 LEU A N 1
ATOM 1444 C CA . LEU A 1 184 ? 60.467 30.110 -10.450 1.00 49.38 184 LEU A CA 1
ATOM 1445 C C . LEU A 1 184 ? 61.447 28.962 -10.182 1.00 49.38 184 LEU A C 1
ATOM 1447 O O . LEU A 1 184 ? 61.905 28.819 -9.054 1.00 49.38 184 LEU A O 1
ATOM 1451 N N . LEU A 1 185 ? 61.884 28.270 -11.234 1.00 48.75 185 LEU A N 1
ATOM 1452 C CA . LEU A 1 185 ? 63.313 28.085 -11.485 1.00 48.75 185 LEU A CA 1
ATOM 1453 C C . LEU A 1 185 ? 63.564 27.695 -12.947 1.00 48.75 185 LEU A C 1
ATOM 1455 O O . LEU A 1 185 ? 63.175 26.638 -13.436 1.00 48.75 185 LEU A O 1
ATOM 1459 N N . LEU A 1 186 ? 64.228 28.637 -13.609 1.00 53.69 186 LEU A N 1
ATOM 1460 C CA . LEU A 1 186 ? 64.910 28.567 -14.894 1.00 53.69 186 LEU A CA 1
ATOM 1461 C C . LEU A 1 186 ? 65.891 27.387 -14.946 1.00 53.69 186 LEU A C 1
ATOM 1463 O O . LEU A 1 186 ? 66.554 27.129 -13.945 1.00 53.69 186 LEU A O 1
ATOM 1467 N N . ILE A 1 187 ? 66.079 26.795 -16.128 1.00 51.25 187 ILE A N 1
ATOM 1468 C CA . ILE A 1 187 ? 67.400 26.599 -16.751 1.00 51.25 187 ILE A CA 1
ATOM 1469 C C . ILE A 1 187 ? 67.207 26.659 -18.274 1.00 51.25 187 ILE A C 1
ATOM 1471 O O . ILE A 1 187 ? 66.234 26.143 -18.817 1.00 51.25 187 ILE A O 1
ATOM 1475 N N . GLU A 1 188 ? 68.129 27.387 -18.894 1.00 55.91 188 GLU A N 1
ATOM 1476 C CA . GLU A 1 188 ? 68.183 27.870 -20.270 1.00 55.91 188 GLU A CA 1
ATOM 1477 C C . GLU A 1 188 ? 68.564 26.764 -21.273 1.00 55.91 188 GLU A C 1
ATOM 1479 O O . GLU A 1 188 ? 69.355 25.874 -20.959 1.00 55.91 188 GLU A O 1
ATOM 1484 N N . ASP A 1 189 ? 68.003 26.853 -22.482 1.00 58.12 189 ASP A N 1
ATOM 1485 C CA . ASP A 1 189 ? 68.367 26.053 -23.657 1.00 58.12 189 ASP A CA 1
ATOM 1486 C C . ASP A 1 189 ? 69.672 26.572 -24.296 1.00 58.12 189 ASP A C 1
ATOM 1488 O O . ASP A 1 189 ? 69.807 27.764 -24.580 1.00 58.12 189 ASP A O 1
ATOM 1492 N N . ASP A 1 190 ? 70.601 25.652 -24.574 1.00 56.22 190 ASP A N 1
ATOM 1493 C CA . ASP A 1 190 ? 71.774 25.844 -25.436 1.00 56.22 190 ASP A CA 1
ATOM 1494 C C . ASP A 1 190 ? 71.360 25.891 -26.923 1.00 56.22 190 ASP A C 1
ATOM 1496 O O . ASP A 1 190 ? 70.787 24.923 -27.438 1.00 56.22 190 ASP A O 1
ATOM 1500 N N . LEU A 1 191 ? 71.735 26.966 -27.634 1.00 48.22 191 LEU A N 1
ATOM 1501 C CA . LEU A 1 191 ? 71.998 26.984 -29.087 1.00 48.22 191 LEU A CA 1
ATOM 1502 C C . LEU A 1 191 ? 72.863 28.183 -29.505 1.00 48.22 191 LEU A C 1
ATOM 1504 O O . LEU A 1 191 ? 72.485 29.336 -29.199 1.00 48.22 191 LEU A O 1
#

Foldseek 3Di:
DEDEDEPVCLVVLLVVCLVCLAPDAEYAYDYPDDPDDPPPCLVPRDQSLVAQNANHAYYHDEPPNQALCSLQRHQNHAEYEYEDQDLVRLQSNLVCLLVCGNVNYAEYEYHHPDVDDDDPPDDPRDPVSVVSVVVSQVSNCVSQVVSNHHYDYPPCVVVCVVVVVPCDDDPDPPPDDDPPDDDDDDDDDDD

Radius of gyration: 24.85 Å; chains: 1; bounding box: 92×50×41 Å

Organism: NCBI:txid27342

Secondary structure (DSSP, 8-state):
-EEEE-GGGHHHHHHHHHHHTTT-SEEEEEE-S-TTS-GGGGGGS--GGGS--TT--EEEE-TTS--GGGGGG-TT--EEEEEES-HHHHHHHHHHHHTT--TT--EEEEEE--S-SS-TTPPPPPHHHHHHHHHHHHHHHHHHGGGT-EEEESS-TTTHHHHHHH-PPPPPTT-------------PPP-

pLDDT: mean 76.26, std 18.98, range [43.19, 98.31]

Sequence (191 aa):
MTISVRNECATALRTCLEIWSPSIKVLELHASSPLSADRENVTDYPPITTIPMTELRELFMFAPFFNASALLFLPKLEVMDVTSETYSECRELARLIGEGHGPCLRIIHIHLLGQTSGIPEHPPIDDVTVKSQLQVLKEFRRVCEPRGITVSDGYLSPLEDEIFGELEMPASPDNDWPHDLDELLLIEDDL